Protein AF-0000000085928802 (afdb_homodimer)

Sequence (204 aa):
MAIMRLWHGKVPIEKADEYEKFLIERAVPDYNSVDGLLKLYFTRKDEDTVAHFLLVTIWDSMESIKKFAGENPEIAKYYPEDDEFLLEKEKYVSIYHVFYENMAIMRLWHGKVPIEKADEYEKFLIERAVPDYNSVDGLLKLYFTRKDEDTVAHFLLVTIWDSMESIKKFAGENPEIAKYYPEDDEFLLEKEKYVSIYHVFYEN

Solvent-accessible surface area (backbone atoms only — not comparable to full-atom values): 10904 Å² total; per-residue (Å²): 109,43,32,37,42,38,44,68,43,38,24,44,44,91,47,37,71,59,48,52,52,48,41,58,69,55,48,46,58,57,55,70,68,38,70,47,62,73,40,42,37,38,28,39,33,83,52,91,68,33,23,38,35,41,38,42,34,33,25,57,38,71,68,35,45,26,74,70,47,34,93,53,58,52,40,52,78,80,60,82,72,46,73,81,50,44,76,54,80,60,64,61,38,49,66,29,40,42,78,44,67,113,109,42,32,36,41,37,42,68,42,37,25,45,42,92,47,37,71,59,47,52,52,48,41,58,70,56,48,47,59,59,54,69,69,39,70,46,61,74,40,42,37,38,29,41,31,82,51,93,67,34,21,39,34,41,39,41,34,32,24,55,37,72,68,35,44,27,74,69,47,34,94,53,60,50,40,54,78,80,57,81,72,44,73,79,49,44,77,55,80,61,64,62,38,48,67,29,41,42,78,44,66,113

Radius of gyration: 16.93 Å; Cα contacts (8 Å, |Δi|>4): 404; chains: 2; bounding box: 35×44×36 Å

InterPro domains:
  IPR011008 Dimeric alpha-beta barrel [SSF54909] (1-69)

Secondary structure (DSSP, 8-state):
--EEEEEEEEEEGGGHHHHHHHIIIIIHHHHHTSTTEEEEEEEEEEETTEEEEEEEEEES-HHHHHHHH-S-TTBPP--GGGGGT-SB--SB-EEEEEEEE-/--EEEEEEEEEEGGGHHHHHHHIIIIIHHHHHTSTTEEEEEEEEEEETTEEEEEEEEEES-HHHHHHHH-S-TTBPP--GGGGGT-SB--SB-EEEEEEEE-

Nearest PDB structures (foldseek):
  2zdo-assembly2_C  TM=7.228E-01  e=5.058E-05  Staphylococcus aureus
  3gz7-assembly1_B  TM=6.747E-01  e=5.092E-03  Bordetella bronchiseptica
  1n5v-assembly1_B  TM=7.067E-01  e=4.780E-03  Streptomyces coelicolor A3(2)
  3bde-assembly1_A  TM=6.065E-01  e=2.884E-03  Mesorhizobium japonicum MAFF 303099
  2ifx-assembly1_B  TM=5.868E-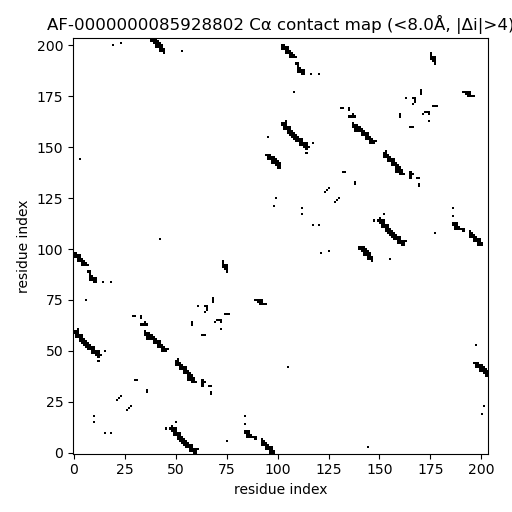01  e=4.096E-02  Cupriavidus necator

Structure (mmCIF, N/CA/C/O backbone):
data_AF-0000000085928802-model_v1
#
loop_
_entity.id
_entity.type
_entity.pdbx_description
1 polymer 'Antibiotic biosynthesis monooxygenase'
#
loop_
_atom_site.group_PDB
_atom_site.id
_atom_site.type_symbol
_atom_site.label_atom_id
_atom_site.label_alt_id
_atom_site.label_comp_id
_atom_site.label_asym_id
_atom_site.label_entity_id
_atom_site.label_seq_id
_atom_site.pdbx_PDB_ins_code
_atom_site.Cartn_x
_atom_site.Cartn_y
_atom_site.Cartn_z
_atom_site.occupancy
_atom_site.B_iso_or_equiv
_atom_site.auth_seq_id
_atom_site.auth_comp_id
_atom_site.auth_asym_id
_atom_site.auth_atom_id
_atom_site.pdbx_PDB_model_num
ATOM 1 N N . MET A 1 1 ? -15.789 4.406 -7.289 1 86.31 1 MET A N 1
ATOM 2 C CA . MET A 1 1 ? -14.625 4.75 -6.484 1 86.31 1 MET A CA 1
ATOM 3 C C . MET A 1 1 ? -13.594 3.627 -6.512 1 86.31 1 MET A C 1
ATOM 5 O O . MET A 1 1 ? -13.953 2.449 -6.566 1 86.31 1 MET A O 1
ATOM 9 N N . ALA A 1 2 ? -12.297 3.883 -6.637 1 98.25 2 ALA A N 1
ATOM 10 C CA . ALA A 1 2 ? -11.266 2.861 -6.805 1 98.25 2 ALA A CA 1
ATOM 11 C C . ALA A 1 2 ? -10.984 2.143 -5.488 1 98.25 2 ALA A C 1
ATOM 13 O O . ALA A 1 2 ? -11.297 2.658 -4.414 1 98.25 2 ALA A O 1
ATOM 14 N N . ILE A 1 3 ? -10.664 0.906 -5.562 1 98.88 3 ILE A N 1
ATOM 15 C CA . ILE A 1 3 ? -10.391 0.052 -4.414 1 98.88 3 ILE A CA 1
ATOM 16 C C . ILE A 1 3 ? -8.945 -0.433 -4.461 1 98.88 3 ILE A C 1
ATOM 18 O O . ILE A 1 3 ? -8.469 -0.878 -5.508 1 98.88 3 ILE A O 1
ATOM 22 N N . MET A 1 4 ? -8.297 -0.273 -3.396 1 98.94 4 MET A N 1
ATOM 23 C CA . MET A 1 4 ? -6.922 -0.752 -3.27 1 98.94 4 MET A CA 1
ATOM 24 C C . MET A 1 4 ? -6.875 -2.076 -2.514 1 98.94 4 MET A C 1
ATOM 26 O O . MET A 1 4 ? -7.469 -2.205 -1.44 1 98.94 4 MET A O 1
ATOM 30 N N . ARG A 1 5 ? -6.25 -3.059 -3.084 1 98.88 5 ARG A N 1
ATOM 31 C CA . ARG A 1 5 ? -6.043 -4.375 -2.492 1 98.88 5 ARG A CA 1
ATOM 32 C C . ARG A 1 5 ? -4.559 -4.66 -2.289 1 98.88 5 ARG A C 1
ATOM 34 O O . ARG A 1 5 ? -3.758 -4.496 -3.211 1 98.88 5 ARG A O 1
ATOM 41 N N . LEU A 1 6 ? -4.148 -5.004 -1.066 1 98.94 6 LEU A N 1
ATOM 42 C CA . LEU A 1 6 ? -2.752 -5.227 -0.712 1 98.94 6 LEU A CA 1
ATOM 43 C C . LEU A 1 6 ? -2.529 -6.672 -0.272 1 98.94 6 LEU A C 1
ATOM 45 O O . LEU A 1 6 ? -3.154 -7.137 0.682 1 98.94 6 LEU A O 1
ATOM 49 N N . TRP A 1 7 ? -1.639 -7.32 -0.896 1 98.88 7 TRP A N 1
ATOM 50 C CA . TRP A 1 7 ? -1.154 -8.633 -0.482 1 98.88 7 TRP A CA 1
ATOM 51 C C . TRP A 1 7 ? 0.281 -8.547 0.027 1 98.88 7 TRP A C 1
ATOM 53 O O . TRP A 1 7 ? 1.131 -7.906 -0.596 1 98.88 7 TRP A O 1
ATOM 63 N N . HIS A 1 8 ? 0.536 -9.102 1.146 1 98.88 8 HIS A N 1
ATOM 64 C CA . HIS A 1 8 ? 1.867 -9.117 1.743 1 98.88 8 HIS A CA 1
ATOM 65 C C . HIS A 1 8 ? 2.396 -10.539 1.884 1 98.88 8 HIS A C 1
ATOM 67 O O . HIS A 1 8 ? 1.653 -11.445 2.262 1 98.88 8 HIS A O 1
ATOM 73 N N . GLY A 1 9 ? 3.662 -10.758 1.584 1 98.69 9 GLY A N 1
ATOM 74 C CA . GLY A 1 9 ? 4.336 -12.031 1.771 1 98.69 9 GLY A CA 1
ATOM 75 C C . GLY A 1 9 ? 5.793 -11.883 2.172 1 98.69 9 GLY A C 1
ATOM 76 O O . GLY A 1 9 ? 6.441 -10.898 1.818 1 98.69 9 GLY A O 1
ATOM 77 N N . LYS A 1 10 ? 6.309 -12.852 2.936 1 98.81 10 LYS A N 1
ATOM 78 C CA . LYS A 1 10 ? 7.707 -12.891 3.35 1 98.81 10 LYS A CA 1
ATOM 79 C C . LYS A 1 10 ? 8.445 -14.047 2.68 1 98.81 10 LYS A C 1
ATOM 81 O O . LYS A 1 10 ? 7.953 -15.18 2.662 1 98.81 10 LYS A O 1
ATOM 86 N N . VAL A 1 11 ? 9.562 -13.727 2.24 1 98.81 11 VAL A N 1
ATOM 87 C CA . VAL A 1 11 ? 10.422 -14.68 1.55 1 98.81 11 VAL A CA 1
ATOM 88 C C . VAL A 1 11 ? 11.836 -14.617 2.131 1 98.81 11 VAL A C 1
ATOM 90 O O . VAL A 1 11 ? 12.328 -13.531 2.451 1 98.81 11 VAL A O 1
ATOM 93 N N . PRO A 1 12 ? 12.516 -15.844 2.346 1 98.75 12 PRO A N 1
ATOM 94 C CA . PRO A 1 12 ? 13.938 -15.742 2.691 1 98.75 12 PRO A CA 1
ATOM 95 C C . PRO A 1 12 ? 14.727 -14.891 1.702 1 98.75 12 PRO A C 1
ATOM 97 O O . PRO A 1 12 ? 14.516 -14.984 0.49 1 98.75 12 PRO A O 1
ATOM 100 N N . ILE A 1 13 ? 15.57 -14.117 2.312 1 98.62 13 ILE A N 1
ATOM 101 C CA . ILE A 1 13 ? 16.281 -13.125 1.515 1 98.62 13 ILE A CA 1
ATOM 102 C C . ILE A 1 13 ? 17.016 -13.812 0.366 1 98.62 13 ILE A C 1
ATOM 104 O O . ILE A 1 13 ? 17.125 -13.258 -0.73 1 98.62 13 ILE A O 1
ATOM 108 N N . GLU A 1 14 ? 17.438 -15.008 0.544 1 98.44 14 GLU A N 1
ATOM 109 C CA . GLU A 1 14 ? 18.219 -15.727 -0.455 1 98.44 14 GLU A CA 1
ATOM 110 C C . GLU A 1 14 ? 17.344 -16.141 -1.641 1 98.44 14 GLU A C 1
ATOM 112 O O . GLU A 1 14 ? 17.875 -16.484 -2.705 1 98.44 14 GLU A O 1
ATOM 117 N N . LYS A 1 15 ? 16.047 -16.109 -1.483 1 98.69 15 LYS A N 1
ATOM 118 C CA . LYS A 1 15 ? 15.133 -16.516 -2.545 1 98.69 15 LYS A CA 1
ATOM 119 C C . LYS A 1 15 ? 14.414 -15.32 -3.156 1 98.69 15 LYS A C 1
ATOM 121 O O . LYS A 1 15 ? 13.578 -15.484 -4.051 1 98.69 15 LYS A O 1
ATOM 126 N N . ALA A 1 16 ? 14.703 -14.195 -2.721 1 98.75 16 ALA A N 1
ATOM 127 C CA . ALA A 1 16 ? 13.938 -12.992 -3.053 1 98.75 16 ALA A CA 1
ATOM 128 C C . ALA A 1 16 ? 14 -12.703 -4.551 1 98.75 16 ALA A C 1
ATOM 130 O O . ALA A 1 16 ? 12.977 -12.406 -5.172 1 98.75 16 ALA A O 1
ATOM 131 N N . ASP A 1 17 ? 15.172 -12.742 -5.129 1 98.62 17 ASP A N 1
ATOM 132 C CA . ASP A 1 17 ? 15.336 -12.453 -6.547 1 98.62 17 ASP A CA 1
ATOM 133 C C . ASP A 1 17 ? 14.539 -13.43 -7.406 1 98.62 17 ASP A C 1
ATOM 135 O O . ASP A 1 17 ? 13.93 -13.039 -8.398 1 98.62 17 ASP A O 1
ATOM 139 N N . GLU A 1 18 ? 14.578 -14.641 -7.047 1 98.69 18 GLU A N 1
ATOM 140 C CA . GLU A 1 18 ? 13.828 -15.656 -7.781 1 98.69 18 GLU A CA 1
ATOM 141 C C . GLU A 1 18 ? 12.328 -15.438 -7.648 1 98.69 18 GLU A C 1
ATOM 143 O O . GLU A 1 18 ? 11.578 -15.641 -8.602 1 98.69 18 GLU A O 1
ATOM 148 N N . TYR A 1 19 ? 11.938 -15.055 -6.5 1 98.81 19 TYR A N 1
ATOM 149 C CA . TYR A 1 19 ? 10.516 -14.828 -6.277 1 98.81 19 TYR A CA 1
ATOM 150 C C . TYR A 1 19 ? 10.023 -13.641 -7.102 1 98.81 19 TYR A C 1
ATOM 152 O O . TYR A 1 19 ? 8.898 -13.664 -7.605 1 98.81 19 TYR A O 1
ATOM 160 N N . GLU A 1 20 ? 10.836 -12.57 -7.25 1 98.69 20 GLU A N 1
ATOM 161 C CA . GLU A 1 20 ? 10.477 -11.469 -8.141 1 98.69 20 GLU A CA 1
ATOM 162 C C . GLU A 1 20 ? 10.172 -11.977 -9.547 1 98.69 20 GLU A C 1
ATOM 164 O O . GLU A 1 20 ? 9.141 -11.617 -10.133 1 98.69 20 GLU A O 1
ATOM 169 N N . LYS A 1 21 ? 11.062 -12.766 -9.992 1 98.5 21 LYS A N 1
ATOM 170 C CA . LYS A 1 21 ? 10.914 -13.297 -11.344 1 98.5 21 LYS A CA 1
ATOM 171 C C . LYS A 1 21 ? 9.648 -14.141 -11.461 1 98.5 21 LYS A C 1
ATOM 173 O O . LYS A 1 21 ? 8.906 -14.031 -12.445 1 98.5 21 LYS A O 1
ATOM 178 N N . PHE A 1 22 ? 9.484 -14.969 -10.477 1 98.62 22 PHE A N 1
ATOM 179 C CA . PHE A 1 22 ? 8.289 -15.812 -10.445 1 98.62 22 PHE A CA 1
ATOM 180 C C . PHE A 1 22 ? 7.027 -14.961 -10.523 1 98.62 22 PHE A C 1
ATOM 182 O O . PHE A 1 22 ? 6.133 -15.25 -11.32 1 98.62 22 PHE A O 1
ATOM 189 N N . LEU A 1 23 ? 6.898 -13.875 -9.703 1 98.56 23 LEU A N 1
ATOM 190 C CA . LEU A 1 23 ? 5.719 -13.016 -9.68 1 98.56 23 LEU A CA 1
ATOM 191 C C . LEU A 1 23 ? 5.484 -12.375 -11.039 1 98.56 23 LEU A C 1
ATOM 193 O O . LEU A 1 23 ? 4.355 -12.328 -11.523 1 98.56 23 LEU A O 1
ATOM 197 N N . ILE A 1 24 ? 6.566 -11.898 -11.641 1 98.31 24 ILE A N 1
ATOM 198 C CA . ILE A 1 24 ? 6.449 -11.234 -12.93 1 98.31 24 ILE A CA 1
ATOM 199 C C . ILE A 1 24 ? 5.961 -12.227 -13.984 1 98.31 24 ILE A C 1
ATOM 201 O O . ILE A 1 24 ? 5.07 -11.914 -14.781 1 98.31 24 ILE A O 1
ATOM 205 N N . GLU A 1 25 ? 6.438 -13.422 -13.953 1 97.88 25 GLU A N 1
ATOM 206 C CA . GLU A 1 25 ? 6.141 -14.41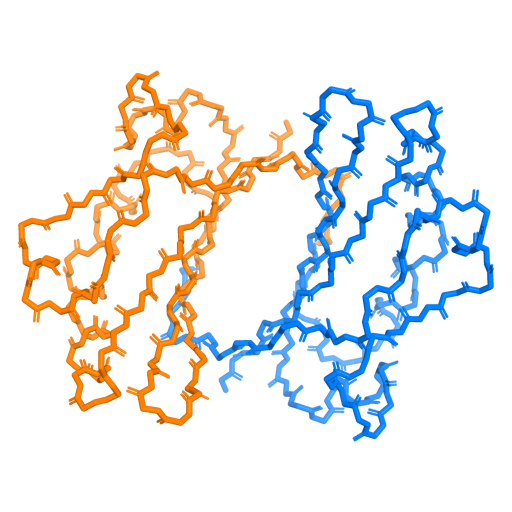4 -14.977 1 97.88 25 GLU A CA 1
ATOM 207 C C . GLU A 1 25 ? 4.77 -15.047 -14.75 1 97.88 25 GLU A C 1
ATOM 209 O O . GLU A 1 25 ? 4.062 -15.375 -15.703 1 97.88 25 GLU A O 1
ATOM 214 N N . ARG A 1 26 ? 4.438 -15.18 -13.555 1 97.31 26 ARG A N 1
ATOM 215 C CA . ARG A 1 26 ? 3.26 -15.977 -13.219 1 97.31 26 ARG A CA 1
ATOM 216 C C . ARG A 1 26 ? 2.092 -15.078 -12.812 1 97.31 26 ARG A C 1
ATOM 218 O O . ARG A 1 26 ? 0.984 -15.227 -13.336 1 97.31 26 ARG A O 1
ATOM 225 N N . ALA A 1 27 ? 2.336 -14.195 -11.859 1 97.38 27 ALA A N 1
ATOM 226 C CA . ALA A 1 27 ? 1.256 -13.43 -11.242 1 97.38 27 ALA A CA 1
ATOM 227 C C . ALA A 1 27 ? 0.813 -12.281 -12.148 1 97.38 27 ALA A C 1
ATOM 229 O O . ALA A 1 27 ? -0.383 -12.008 -12.273 1 97.38 27 ALA A O 1
ATOM 230 N N . VAL A 1 28 ? 1.742 -11.578 -12.781 1 98 28 VAL A N 1
ATOM 231 C CA . VAL A 1 28 ? 1.452 -10.383 -13.562 1 98 28 VAL A CA 1
ATOM 232 C C . VAL A 1 28 ? 0.427 -10.711 -14.648 1 98 28 VAL A C 1
ATOM 234 O O . VAL A 1 28 ? -0.593 -10.031 -14.773 1 98 28 VAL A O 1
ATOM 237 N N . PRO A 1 29 ? 0.614 -11.797 -15.445 1 97.69 29 PRO A N 1
ATOM 238 C CA . PRO A 1 29 ? -0.395 -12.125 -16.453 1 97.69 29 PRO A CA 1
ATOM 239 C C . PRO A 1 29 ? -1.772 -12.391 -15.859 1 97.69 29 PRO A C 1
ATOM 241 O O . PRO A 1 29 ? -2.791 -12.031 -16.453 1 97.69 29 PRO A O 1
ATOM 244 N N . ASP A 1 30 ? -1.827 -12.992 -14.742 1 97.06 30 ASP A N 1
ATOM 245 C CA . ASP A 1 30 ? -3.098 -13.289 -14.086 1 97.06 30 ASP A CA 1
ATOM 246 C C . ASP A 1 30 ? -3.826 -12 -13.695 1 97.06 30 ASP A C 1
ATOM 248 O O . ASP A 1 30 ? -5.023 -11.859 -13.953 1 97.06 30 ASP A O 1
ATOM 252 N N . TYR A 1 31 ? -3.129 -11.102 -13.062 1 97.81 31 TYR A N 1
ATOM 253 C CA . TYR A 1 31 ? -3.723 -9.82 -12.711 1 97.81 31 TYR A CA 1
ATOM 254 C C . TYR A 1 31 ? -4.203 -9.086 -13.953 1 97.81 31 TYR A C 1
ATOM 256 O O . TYR A 1 31 ? -5.336 -8.594 -13.992 1 97.81 31 TYR A O 1
ATOM 264 N N . ASN A 1 32 ? -3.344 -9.023 -14.953 1 97.44 32 ASN A N 1
ATOM 265 C CA . ASN A 1 32 ? -3.605 -8.227 -16.156 1 97.44 32 ASN A CA 1
ATOM 266 C C . ASN A 1 32 ? -4.758 -8.805 -16.969 1 97.44 32 ASN A C 1
ATOM 268 O O . ASN A 1 32 ? -5.32 -8.117 -17.828 1 97.44 32 ASN A O 1
ATOM 272 N N . SER A 1 33 ? -5.098 -10.023 -16.734 1 96.88 33 SER A N 1
ATOM 273 C CA . SER A 1 33 ? -6.148 -10.672 -17.516 1 96.88 33 SER A CA 1
ATOM 274 C C . SER A 1 33 ? -7.531 -10.281 -17.016 1 96.88 33 SER A C 1
ATOM 276 O O . SER A 1 33 ? -8.539 -10.578 -17.656 1 96.88 33 SER A O 1
ATOM 278 N N . VAL A 1 34 ? -7.594 -9.641 -15.906 1 97.75 34 VAL A N 1
ATOM 279 C CA . VAL A 1 34 ? -8.875 -9.32 -15.289 1 97.75 34 VAL A CA 1
ATOM 280 C C . VAL A 1 34 ? -9.297 -7.902 -15.664 1 97.75 34 VAL A C 1
ATOM 282 O O . VAL A 1 34 ? -8.594 -6.938 -15.359 1 97.75 34 VAL A O 1
ATOM 285 N N . ASP A 1 35 ? -10.453 -7.824 -16.234 1 97.62 35 ASP A N 1
ATOM 286 C CA . ASP A 1 35 ? -11.008 -6.504 -16.516 1 97.62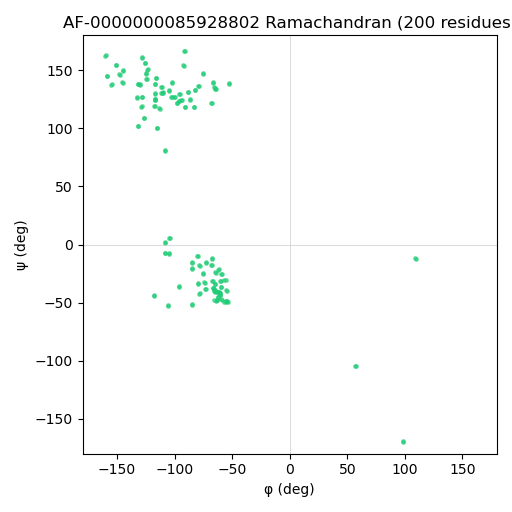 35 ASP A CA 1
ATOM 287 C C . ASP A 1 35 ? -11.289 -5.738 -15.219 1 97.62 35 ASP A C 1
ATOM 289 O O . ASP A 1 35 ? -11.812 -6.305 -14.258 1 97.62 35 ASP A O 1
ATOM 293 N N . GLY A 1 36 ? -10.883 -4.48 -15.227 1 98.31 36 GLY A N 1
ATOM 294 C CA . GLY A 1 36 ? -11.172 -3.648 -14.062 1 98.31 36 GLY A CA 1
ATOM 295 C C . GLY A 1 36 ? -9.938 -3.328 -13.242 1 98.31 36 GLY A C 1
ATOM 296 O O . GLY A 1 36 ? -10 -2.514 -12.32 1 98.31 36 GLY A O 1
ATOM 297 N N . LEU A 1 37 ? -8.836 -4.055 -13.562 1 98.69 37 LEU A N 1
ATOM 298 C CA . LEU A 1 37 ? -7.57 -3.662 -12.953 1 98.69 37 LEU A CA 1
ATOM 299 C C . LEU A 1 37 ? -7.102 -2.314 -13.492 1 98.69 37 LEU A C 1
ATOM 301 O O . LEU A 1 37 ? -6.879 -2.168 -14.703 1 98.69 37 LEU A O 1
ATOM 305 N N . LEU A 1 38 ? -6.922 -1.37 -12.641 1 98.56 38 LEU A N 1
ATOM 306 C CA . LEU A 1 38 ? -6.543 -0.02 -13.039 1 98.56 38 LEU A CA 1
ATOM 307 C C . LEU A 1 38 ? -5.031 0.173 -12.938 1 98.56 38 LEU A C 1
ATOM 309 O O . LEU A 1 38 ? -4.441 0.904 -13.734 1 98.56 38 LEU A O 1
ATOM 313 N N . LYS A 1 39 ? -4.418 -0.424 -11.961 1 98.62 39 LYS A N 1
ATOM 314 C CA . LYS A 1 39 ? -2.984 -0.272 -11.711 1 98.62 39 LYS A CA 1
ATOM 315 C C . LYS A 1 39 ? -2.445 -1.427 -10.875 1 98.62 39 LYS A C 1
ATOM 317 O O . LYS A 1 39 ? -3.166 -1.987 -10.047 1 98.62 39 LYS A O 1
ATOM 322 N N . LEU A 1 40 ? -1.305 -1.825 -11.102 1 98.5 40 LEU A N 1
ATOM 323 C CA . LEU A 1 40 ? -0.597 -2.84 -10.328 1 98.5 40 LEU A CA 1
ATOM 324 C C . LEU A 1 40 ? 0.816 -2.379 -9.992 1 98.5 40 LEU A C 1
ATOM 326 O O . LEU A 1 40 ? 1.554 -1.927 -10.867 1 98.5 40 LEU A O 1
ATOM 330 N N . TYR A 1 41 ? 1.225 -2.408 -8.688 1 98.81 41 TYR A N 1
ATOM 331 C CA . TYR A 1 41 ? 2.59 -2.242 -8.203 1 98.81 41 TYR A CA 1
ATOM 332 C C . TYR A 1 41 ? 3.07 -3.494 -7.48 1 98.81 41 TYR A C 1
ATOM 334 O O . TYR A 1 41 ? 2.504 -3.881 -6.453 1 98.81 41 TYR A O 1
ATOM 342 N N . PHE A 1 42 ? 4.113 -4.098 -7.984 1 98.88 42 PHE A N 1
ATOM 343 C CA . PHE A 1 42 ? 4.84 -5.109 -7.227 1 98.88 42 PHE A CA 1
ATOM 344 C C . PHE A 1 42 ? 6.078 -4.512 -6.57 1 98.88 42 PHE A C 1
ATOM 346 O O . PHE A 1 42 ? 6.934 -3.941 -7.254 1 98.88 42 PHE A O 1
ATOM 353 N N . THR A 1 43 ? 6.105 -4.637 -5.223 1 98.94 43 THR A N 1
ATOM 354 C CA . THR A 1 43 ? 7.164 -3.961 -4.484 1 98.94 43 THR A CA 1
ATOM 355 C C . THR A 1 43 ? 7.871 -4.934 -3.543 1 98.94 43 THR A C 1
ATOM 357 O O . THR A 1 43 ? 7.359 -6.02 -3.262 1 98.94 43 THR A O 1
ATOM 360 N N . ARG A 1 44 ? 9.062 -4.496 -3.143 1 98.81 44 ARG A N 1
ATOM 361 C CA . ARG A 1 44 ? 9.891 -5.328 -2.273 1 98.81 44 ARG A CA 1
ATOM 362 C C . ARG A 1 44 ? 10.688 -4.473 -1.291 1 98.81 44 ARG A C 1
ATOM 364 O O . ARG A 1 44 ? 11.125 -3.375 -1.634 1 98.81 44 ARG A O 1
ATOM 371 N N . LYS A 1 45 ? 10.797 -4.922 -0.074 1 98.81 45 LYS A N 1
ATOM 372 C CA . LYS A 1 45 ? 11.641 -4.355 0.974 1 98.81 45 LYS A CA 1
ATOM 373 C C . LYS A 1 45 ? 12.5 -5.43 1.63 1 98.81 45 LYS A C 1
ATOM 375 O O . LYS A 1 45 ? 11.977 -6.379 2.219 1 98.81 45 LYS A O 1
ATOM 380 N N . ASP A 1 46 ? 13.812 -5.277 1.523 1 98.44 46 ASP A N 1
ATOM 381 C CA . ASP A 1 46 ? 14.727 -6.215 2.166 1 98.44 46 ASP A CA 1
ATOM 382 C C . ASP A 1 46 ? 15.008 -5.805 3.609 1 98.44 46 ASP A C 1
ATOM 384 O O . ASP A 1 46 ? 15.375 -4.66 3.875 1 98.44 46 ASP A O 1
ATOM 388 N N . GLU A 1 47 ? 14.766 -6.719 4.52 1 97.19 47 GLU A N 1
ATOM 389 C CA . GLU A 1 47 ? 15.039 -6.512 5.938 1 97.19 47 GLU A CA 1
ATOM 390 C C . GLU A 1 47 ? 15.789 -7.695 6.535 1 97.19 47 GLU A C 1
ATOM 392 O O . GLU A 1 47 ? 15.18 -8.695 6.926 1 97.19 47 GLU A O 1
ATOM 397 N N . ASP A 1 48 ? 17.094 -7.539 6.711 1 95.94 48 ASP A N 1
ATOM 398 C CA . ASP A 1 48 ? 17.953 -8.555 7.301 1 95.94 48 ASP A CA 1
ATOM 399 C C . ASP A 1 48 ? 17.875 -9.867 6.523 1 95.94 48 ASP A C 1
ATOM 401 O O . ASP A 1 48 ? 18.312 -9.938 5.371 1 95.94 48 ASP A O 1
ATOM 405 N N . THR A 1 49 ? 17.156 -10.906 7.074 1 97.94 49 THR A N 1
ATOM 406 C CA . THR A 1 49 ? 17.172 -12.227 6.453 1 97.94 49 THR A CA 1
ATOM 407 C C . THR A 1 49 ? 15.859 -12.484 5.711 1 97.94 49 THR A C 1
ATOM 409 O O . THR A 1 49 ? 15.609 -13.594 5.242 1 97.94 49 THR A O 1
ATOM 412 N N . VAL A 1 50 ? 15.055 -11.414 5.695 1 98.69 50 VAL A N 1
ATOM 413 C CA . VAL A 1 50 ? 13.727 -11.586 5.113 1 98.69 50 VAL A CA 1
ATOM 414 C C . VAL A 1 50 ? 13.461 -10.477 4.094 1 98.69 50 VAL A C 1
ATOM 416 O O . VAL A 1 50 ? 13.82 -9.32 4.32 1 98.69 50 VAL A O 1
ATOM 419 N N . ALA A 1 51 ? 12.875 -10.867 2.965 1 98.81 51 ALA A N 1
ATOM 420 C CA . ALA A 1 51 ? 12.328 -9.906 2.014 1 98.81 51 ALA A CA 1
ATOM 421 C C . ALA A 1 51 ? 10.805 -9.828 2.121 1 98.81 51 ALA A C 1
ATOM 423 O O . ALA A 1 51 ? 10.125 -10.859 2.107 1 98.81 51 ALA A O 1
ATOM 424 N N . HIS A 1 52 ? 10.359 -8.648 2.277 1 98.88 52 HIS A N 1
ATOM 425 C CA . HIS A 1 52 ? 8.922 -8.391 2.279 1 98.88 52 HIS A CA 1
ATOM 426 C C . HIS A 1 52 ? 8.43 -8 0.89 1 98.88 52 HIS A C 1
ATOM 428 O O . HIS A 1 52 ? 8.984 -7.086 0.269 1 98.88 52 HIS A O 1
ATOM 434 N N . PHE A 1 53 ? 7.465 -8.742 0.426 1 98.94 53 PHE A N 1
ATOM 435 C CA . PHE A 1 53 ? 6.781 -8.383 -0.811 1 98.94 53 PHE A CA 1
ATOM 436 C C . PHE A 1 53 ? 5.406 -7.801 -0.519 1 98.94 53 PHE A C 1
ATOM 438 O O . PHE A 1 53 ? 4.668 -8.328 0.316 1 98.94 53 PHE A O 1
ATOM 445 N N . LEU A 1 54 ? 5.121 -6.703 -1.148 1 98.94 54 LEU A N 1
ATOM 446 C CA . LEU A 1 54 ? 3.816 -6.055 -1.081 1 98.94 54 LEU A CA 1
ATOM 447 C C . LEU A 1 54 ? 3.256 -5.809 -2.479 1 98.94 54 LEU A C 1
ATOM 449 O O . LEU A 1 54 ? 3.807 -5.008 -3.24 1 98.94 54 LEU A O 1
ATOM 453 N N . LEU A 1 55 ? 2.266 -6.535 -2.828 1 98.88 55 LEU A N 1
ATOM 454 C CA . LEU A 1 55 ? 1.554 -6.301 -4.078 1 98.88 55 LEU A CA 1
ATOM 455 C C . LEU A 1 55 ? 0.381 -5.348 -3.867 1 98.88 55 LEU A C 1
ATOM 457 O O . LEU A 1 55 ? -0.526 -5.641 -3.084 1 98.88 55 LEU A O 1
ATOM 461 N N . VAL A 1 56 ? 0.478 -4.277 -4.535 1 98.94 56 VAL A N 1
ATOM 462 C CA . VAL A 1 56 ? -0.538 -3.234 -4.426 1 98.94 56 VAL A CA 1
ATOM 463 C C . VAL A 1 56 ? -1.282 -3.096 -5.75 1 98.94 56 VAL A C 1
ATOM 465 O O . VAL A 1 56 ? -0.689 -2.732 -6.77 1 98.94 56 VAL A O 1
ATOM 468 N N . THR A 1 57 ? -2.578 -3.363 -5.723 1 98.88 57 THR A N 1
ATOM 469 C CA . THR A 1 57 ? -3.383 -3.285 -6.938 1 98.88 57 THR A CA 1
ATOM 470 C C . THR A 1 57 ? -4.57 -2.348 -6.738 1 98.88 57 THR A C 1
ATOM 472 O O . THR A 1 57 ? -5.133 -2.273 -5.645 1 98.88 57 THR A O 1
ATOM 475 N N . ILE A 1 58 ? -4.875 -1.621 -7.754 1 98.94 58 ILE A N 1
ATOM 476 C CA . ILE A 1 58 ? -6.016 -0.712 -7.777 1 98.94 58 ILE A CA 1
ATOM 477 C C . ILE A 1 58 ? -7.074 -1.236 -8.75 1 98.94 58 ILE A C 1
ATOM 479 O O . ILE A 1 58 ? -6.762 -1.572 -9.891 1 98.94 58 ILE A O 1
ATOM 483 N N . TRP A 1 59 ? -8.266 -1.283 -8.281 1 98.81 59 TRP A N 1
ATOM 484 C CA . TRP A 1 59 ? -9.367 -1.873 -9.031 1 98.81 59 TRP A CA 1
ATOM 485 C C . TRP A 1 59 ? -10.523 -0.89 -9.148 1 98.81 59 TRP A C 1
ATOM 487 O O . TRP A 1 59 ? -10.727 -0.045 -8.273 1 98.81 59 TRP A O 1
ATOM 497 N N . ASP A 1 60 ? -11.336 -1.094 -10.172 1 98.69 60 ASP A N 1
ATOM 498 C CA . ASP A 1 60 ? -12.438 -0.171 -10.414 1 98.69 60 ASP A CA 1
ATOM 499 C C . ASP A 1 60 ? -13.664 -0.549 -9.586 1 98.69 60 ASP A C 1
ATOM 501 O O . ASP A 1 60 ? -14.578 0.26 -9.414 1 98.69 60 ASP A O 1
ATOM 505 N N . SER A 1 61 ? -13.688 -1.853 -9.148 1 98.25 61 SER A N 1
ATOM 506 C CA . SER A 1 61 ? -14.852 -2.303 -8.383 1 98.25 61 SER A CA 1
ATOM 507 C C . SER A 1 61 ? -14.523 -3.553 -7.57 1 98.25 61 SER A C 1
ATOM 509 O O . SER A 1 61 ? -13.547 -4.25 -7.855 1 98.25 61 SER A O 1
ATOM 511 N N . MET A 1 62 ? -15.445 -3.779 -6.594 1 98 62 MET A N 1
ATOM 512 C CA . MET A 1 62 ? -15.344 -5.023 -5.836 1 98 62 MET A CA 1
ATOM 513 C C . MET A 1 62 ? -15.641 -6.227 -6.723 1 98 62 MET A C 1
ATOM 515 O O . MET A 1 62 ? -15.047 -7.293 -6.551 1 98 62 MET A O 1
ATOM 519 N N . GLU A 1 63 ? -16.516 -6.027 -7.723 1 97.88 63 GLU A N 1
ATOM 520 C CA . GLU A 1 63 ? -16.844 -7.098 -8.664 1 97.88 63 GLU A CA 1
ATOM 521 C C . GLU A 1 63 ? -15.602 -7.52 -9.453 1 97.88 63 GLU A C 1
ATOM 523 O O . GLU A 1 63 ? -15.383 -8.711 -9.68 1 97.88 63 GLU A O 1
ATOM 528 N N . SER A 1 64 ? -14.82 -6.602 -9.852 1 98.31 64 SER A N 1
ATOM 529 C CA . SER A 1 64 ? -13.594 -6.914 -10.586 1 98.31 64 SER A CA 1
ATOM 530 C C . SER A 1 64 ? -12.602 -7.68 -9.711 1 98.31 64 SER A C 1
ATOM 532 O O . SER A 1 64 ? -11.969 -8.633 -10.164 1 98.31 64 SER A O 1
ATOM 534 N N . ILE A 1 65 ? -12.5 -7.258 -8.406 1 98.44 65 ILE A N 1
ATOM 535 C CA . ILE A 1 65 ? -11.617 -7.957 -7.484 1 98.44 65 ILE A CA 1
ATOM 536 C C . ILE A 1 65 ? -12.07 -9.406 -7.332 1 98.44 65 ILE A C 1
ATOM 538 O O . ILE A 1 65 ? -11.25 -10.32 -7.297 1 98.44 65 ILE A O 1
ATOM 542 N N . LYS A 1 66 ? -13.375 -9.609 -7.258 1 98.12 66 LYS A N 1
ATOM 543 C CA . LYS A 1 66 ? -13.906 -10.953 -7.078 1 98.12 66 LYS A CA 1
ATOM 544 C C . LYS A 1 66 ? -13.602 -11.828 -8.289 1 98.12 66 LYS A C 1
ATOM 546 O O . LYS A 1 66 ? -13.406 -13.039 -8.156 1 98.12 66 LYS A O 1
ATOM 551 N N . LYS A 1 67 ? -13.586 -11.242 -9.492 1 97.69 67 LYS A N 1
ATOM 552 C CA . LYS A 1 67 ? -13.188 -11.992 -10.688 1 97.69 67 LYS A CA 1
ATOM 553 C C . LYS A 1 67 ? -11.766 -12.516 -10.555 1 97.69 67 LYS A C 1
ATOM 555 O O . LYS A 1 67 ? -11.445 -13.602 -11.062 1 97.69 67 LYS A O 1
ATOM 560 N N . PHE A 1 68 ? -10.992 -11.797 -9.875 1 97.94 68 PHE A N 1
ATOM 561 C CA . PHE A 1 68 ? -9.594 -12.156 -9.688 1 97.94 68 PHE A CA 1
ATOM 562 C C . PHE A 1 68 ? -9.438 -13.117 -8.516 1 97.94 68 PHE A C 1
ATOM 564 O O . PHE A 1 68 ? -8.828 -14.18 -8.664 1 97.94 68 PHE A O 1
ATOM 571 N N . ALA A 1 69 ? -9.977 -12.781 -7.391 1 96.88 69 ALA A N 1
ATOM 572 C CA . ALA A 1 69 ? -9.633 -13.422 -6.125 1 96.88 69 ALA A CA 1
ATOM 573 C C . ALA A 1 69 ? -10.734 -14.375 -5.672 1 96.88 69 ALA A C 1
ATOM 575 O O . ALA A 1 69 ? -10.586 -15.078 -4.672 1 96.88 69 ALA A O 1
ATOM 576 N N . GLY A 1 70 ? -11.844 -14.336 -6.371 1 96.75 70 GLY A N 1
ATOM 577 C CA . GLY A 1 70 ? -12.953 -15.195 -5.977 1 96.75 70 GLY A CA 1
ATOM 578 C C . GLY A 1 70 ? -14 -14.469 -5.156 1 96.75 70 GLY A C 1
ATOM 579 O O . GLY A 1 70 ? -13.922 -13.25 -4.977 1 96.75 70 GLY A O 1
ATOM 580 N N . GLU A 1 71 ? -14.93 -15.203 -4.574 1 97.06 71 GLU A N 1
ATOM 581 C CA . GLU A 1 71 ? -16.125 -14.648 -3.938 1 97.06 71 GLU A CA 1
ATOM 582 C C . GLU A 1 71 ? -15.781 -14.016 -2.592 1 97.06 71 GLU A C 1
ATOM 584 O O . GLU A 1 71 ? -16.562 -13.211 -2.068 1 97.06 71 GLU A O 1
ATOM 589 N N . ASN A 1 72 ? -14.734 -14.438 -1.961 1 97.62 72 ASN A N 1
ATOM 590 C CA . ASN A 1 72 ? -14.25 -13.852 -0.719 1 97.62 72 ASN A CA 1
ATOM 591 C C . ASN A 1 72 ? -12.961 -13.062 -0.942 1 97.62 72 ASN A C 1
ATOM 593 O O . ASN A 1 72 ? -11.875 -13.523 -0.596 1 97.62 72 ASN A O 1
ATOM 597 N N . PRO A 1 73 ? -13.117 -11.82 -1.424 1 97.5 73 PRO A N 1
ATOM 598 C CA . PRO A 1 73 ? -11.953 -11.086 -1.915 1 97.5 73 PRO A CA 1
ATOM 599 C C . PRO A 1 73 ? -10.969 -10.719 -0.802 1 97.5 73 PRO A C 1
ATOM 601 O O . PRO A 1 73 ? -9.852 -10.289 -1.079 1 97.5 73 PRO A O 1
ATOM 604 N N . GLU A 1 74 ? -11.367 -10.867 0.466 1 97.62 74 GLU A N 1
ATOM 605 C CA . GLU A 1 74 ? -10.484 -10.594 1.595 1 97.62 74 GLU A CA 1
ATOM 606 C C . GLU A 1 74 ? -9.5 -11.734 1.82 1 97.62 74 GLU A C 1
ATOM 608 O O . GLU A 1 74 ? -8.516 -11.586 2.543 1 97.62 74 GLU A O 1
ATOM 613 N N . ILE A 1 75 ? -9.82 -12.891 1.262 1 98.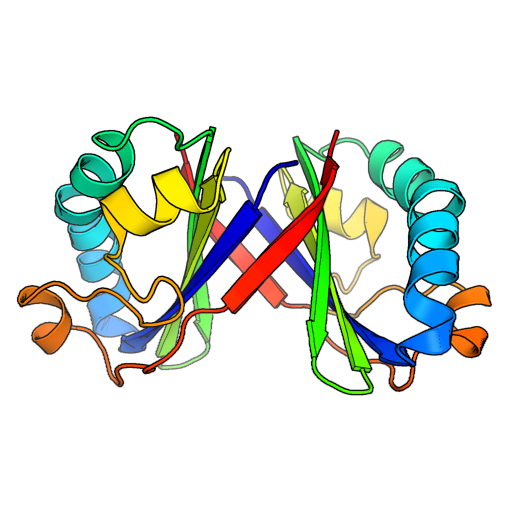19 75 ILE A N 1
ATOM 614 C CA . ILE A 1 75 ? -8.938 -14.047 1.412 1 98.19 75 ILE A CA 1
ATOM 615 C C . ILE A 1 75 ? -7.812 -13.969 0.383 1 98.19 75 ILE A C 1
ATOM 617 O O . ILE A 1 75 ? -8.055 -13.703 -0.795 1 98.19 75 ILE A O 1
ATOM 621 N N . ALA A 1 76 ? -6.621 -14.188 0.836 1 98.38 76 ALA A N 1
ATOM 622 C CA . ALA A 1 76 ? -5.453 -14.133 -0.039 1 98.38 76 ALA A CA 1
ATOM 623 C C . ALA A 1 76 ? -5.488 -15.258 -1.071 1 98.38 76 ALA A C 1
ATOM 625 O O . ALA A 1 76 ? -5.902 -16.375 -0.765 1 98.38 76 ALA A O 1
ATOM 626 N N . LYS A 1 77 ? -5.102 -14.906 -2.268 1 97.12 77 LYS A N 1
ATOM 627 C CA . LYS A 1 77 ? -4.934 -15.875 -3.35 1 97.12 77 LYS A CA 1
ATOM 628 C C . LYS A 1 77 ? -3.475 -16.312 -3.473 1 97.12 77 LYS A C 1
ATOM 630 O O . LYS A 1 77 ? -2.572 -15.469 -3.52 1 97.12 77 LYS A O 1
ATOM 635 N N . TYR A 1 78 ? -3.266 -17.578 -3.51 1 98.06 78 TYR A N 1
ATOM 636 C CA . TYR A 1 78 ? -1.912 -18.125 -3.621 1 98.06 78 TYR A CA 1
ATOM 637 C C . TYR A 1 78 ? -1.793 -19.062 -4.816 1 98.06 78 TYR A C 1
ATOM 639 O O . TYR A 1 78 ? -2.771 -19.688 -5.215 1 98.06 78 TYR A O 1
ATOM 647 N N . TYR A 1 79 ? -0.579 -19.062 -5.422 1 97.81 79 TYR A N 1
ATOM 648 C CA . TYR A 1 79 ? -0.197 -20.047 -6.434 1 97.81 79 TYR A CA 1
ATOM 649 C C . TYR A 1 79 ? 0.492 -21.234 -5.793 1 97.81 79 TYR A C 1
ATOM 651 O O . TYR A 1 79 ? 1.117 -21.109 -4.734 1 97.81 79 TYR A O 1
ATOM 659 N N . PRO A 1 80 ? 0.44 -22.391 -6.398 1 97.31 80 PRO A N 1
ATOM 660 C CA . PRO A 1 80 ? 1.147 -23.562 -5.859 1 97.31 80 PRO A CA 1
ATOM 661 C C . PRO A 1 80 ? 2.635 -23.297 -5.637 1 97.31 80 PRO A C 1
ATOM 663 O O . PRO A 1 80 ? 3.199 -23.734 -4.633 1 97.31 80 PRO A O 1
ATOM 666 N N . GLU A 1 81 ? 3.283 -22.609 -6.5 1 97.94 81 GLU A N 1
ATOM 667 C CA . GLU A 1 81 ? 4.711 -22.312 -6.449 1 97.94 81 GLU A CA 1
ATOM 668 C C . GLU A 1 81 ? 5.062 -21.5 -5.207 1 97.94 81 GLU A C 1
ATOM 670 O O . GLU A 1 81 ? 6.219 -21.469 -4.777 1 97.94 81 GLU A O 1
ATOM 675 N N . ASP A 1 82 ? 4.031 -20.781 -4.594 1 98.31 82 ASP A N 1
ATOM 676 C CA . ASP A 1 82 ? 4.273 -19.953 -3.418 1 98.31 82 ASP A CA 1
ATOM 677 C C . ASP A 1 82 ? 4.832 -20.797 -2.266 1 98.31 82 ASP A C 1
ATOM 679 O O . ASP A 1 82 ? 5.59 -20.281 -1.437 1 98.31 82 ASP A O 1
ATOM 683 N N . ASP A 1 83 ? 4.574 -22.078 -2.213 1 97.88 83 ASP A N 1
ATOM 684 C CA . ASP A 1 83 ? 5.016 -22.984 -1.156 1 97.88 83 ASP A CA 1
ATOM 685 C C . ASP A 1 83 ? 6.535 -23.094 -1.13 1 97.88 83 ASP A C 1
ATOM 687 O O . ASP A 1 83 ? 7.125 -23.375 -0.082 1 97.88 83 ASP A O 1
ATOM 691 N N . GLU A 1 84 ? 7.137 -22.844 -2.178 1 97.75 84 GLU A N 1
ATOM 692 C CA . GLU A 1 84 ? 8.586 -22.953 -2.283 1 97.75 84 GLU A CA 1
ATOM 693 C C . GLU A 1 84 ? 9.281 -21.672 -1.804 1 97.75 84 GLU A C 1
ATOM 695 O O . GLU A 1 84 ? 10.484 -21.672 -1.558 1 97.75 84 GLU A O 1
ATOM 700 N N . PHE A 1 85 ? 8.523 -20.609 -1.683 1 98.69 85 PHE A N 1
ATOM 701 C CA . PHE A 1 85 ? 9.164 -19.312 -1.476 1 98.69 85 PHE A CA 1
ATOM 702 C C . PHE A 1 85 ? 8.75 -18.719 -0.139 1 98.69 85 PHE A C 1
ATOM 704 O O . PHE A 1 85 ? 9.578 -18.172 0.591 1 98.69 85 PHE A O 1
ATOM 711 N N . LEU A 1 86 ? 7.461 -18.797 0.165 1 98.75 86 LEU A N 1
ATOM 712 C CA . LEU A 1 86 ? 6.898 -18.016 1.258 1 98.75 86 LEU A CA 1
ATOM 713 C C . LEU A 1 86 ? 7.207 -18.656 2.605 1 98.75 86 LEU A C 1
ATOM 715 O O . LEU A 1 86 ? 7.059 -19.875 2.768 1 98.75 86 LEU A O 1
ATOM 719 N N . LEU A 1 87 ? 7.59 -17.844 3.531 1 98.56 87 LEU A N 1
ATOM 720 C CA . LEU A 1 87 ? 7.812 -18.281 4.902 1 98.56 87 LEU A CA 1
ATOM 721 C C . LEU A 1 87 ? 6.484 -18.531 5.613 1 98.56 87 LEU A C 1
ATOM 723 O O . LEU A 1 87 ? 6.414 -19.344 6.539 1 98.56 87 LEU A O 1
ATOM 727 N N . GLU A 1 88 ? 5.508 -17.812 5.281 1 97.88 88 GLU A N 1
ATOM 728 C CA . GLU A 1 88 ? 4.148 -17.906 5.801 1 97.88 88 GLU A CA 1
ATOM 729 C C . GLU A 1 88 ? 3.129 -17.438 4.766 1 97.88 88 GLU A C 1
ATOM 731 O O . GLU A 1 88 ? 3.453 -16.641 3.885 1 97.88 88 GLU A O 1
ATOM 736 N N . LYS A 1 89 ? 1.981 -17.969 4.957 1 98.06 89 LYS A N 1
ATOM 737 C CA . LYS A 1 89 ? 0.868 -17.547 4.109 1 98.06 89 LYS A CA 1
ATOM 738 C C . LYS A 1 89 ? -0.208 -16.844 4.922 1 98.06 89 LYS A C 1
ATOM 740 O O . LYS A 1 89 ? -1.028 -17.484 5.578 1 98.06 89 LYS A O 1
ATOM 745 N N . GLU A 1 90 ? -0.162 -15.523 4.836 1 98 90 GLU A N 1
ATOM 746 C CA . GLU A 1 90 ? -1.167 -14.727 5.539 1 98 90 GLU A CA 1
ATOM 747 C C . GLU A 1 90 ? -2.561 -14.977 4.969 1 98 90 GLU A C 1
ATOM 749 O O . GLU A 1 90 ? -2.76 -14.922 3.754 1 98 90 GLU A O 1
ATOM 754 N N . LYS A 1 91 ? -3.492 -15.164 5.77 1 98.19 91 LYS A N 1
ATOM 755 C CA . LYS A 1 91 ? -4.824 -15.586 5.348 1 98.19 91 LYS A CA 1
ATOM 756 C C . LYS A 1 91 ? -5.566 -14.445 4.656 1 98.19 91 LYS A C 1
ATOM 758 O O . LYS A 1 91 ? -6.301 -14.672 3.691 1 98.19 91 LYS A O 1
ATOM 763 N N . TYR A 1 92 ? -5.379 -13.211 5.172 1 98.56 92 TYR A N 1
ATOM 764 C CA . TYR A 1 92 ? -6.195 -12.109 4.691 1 98.56 92 TYR A CA 1
ATOM 765 C C . TYR A 1 92 ? -5.336 -11.062 3.99 1 98.56 92 TYR A C 1
ATOM 767 O O . TYR A 1 92 ? -4.203 -10.805 4.402 1 98.56 92 TYR A O 1
ATOM 775 N N . VAL A 1 93 ? -5.93 -10.508 2.941 1 98.75 93 VAL A N 1
ATOM 776 C CA . VAL A 1 93 ? -5.379 -9.305 2.324 1 98.75 93 VAL A CA 1
ATOM 777 C C . VAL A 1 93 ? -6.004 -8.07 2.961 1 98.75 93 VAL A C 1
ATOM 779 O O . VAL A 1 93 ? -6.914 -8.18 3.787 1 98.75 93 VAL A O 1
ATOM 782 N N . SER A 1 94 ? -5.434 -6.945 2.707 1 98.69 94 SER A N 1
ATOM 783 C CA . SER A 1 94 ? -6.051 -5.691 3.129 1 98.69 94 SER A CA 1
ATOM 784 C C . SER A 1 94 ? -6.738 -4.992 1.96 1 98.69 94 SER A C 1
ATOM 786 O O . SER A 1 94 ? -6.207 -4.961 0.848 1 98.69 94 SER A O 1
ATOM 788 N N . ILE A 1 95 ? -7.883 -4.441 2.215 1 98.81 95 ILE A N 1
ATOM 789 C CA . ILE A 1 95 ? -8.648 -3.73 1.196 1 98.81 95 ILE A CA 1
ATOM 790 C C . ILE A 1 95 ? -9.031 -2.344 1.709 1 98.81 95 ILE A C 1
ATOM 792 O O . ILE A 1 95 ? -9.531 -2.203 2.826 1 98.81 95 ILE A O 1
ATOM 796 N N . TYR A 1 96 ? -8.703 -1.353 0.944 1 98.88 96 TYR A N 1
ATOM 797 C CA . TYR A 1 96 ? -8.992 0.042 1.256 1 98.88 96 TYR A CA 1
ATOM 798 C C . TYR A 1 96 ? -9.805 0.694 0.141 1 98.88 96 TYR A C 1
ATOM 800 O O . TYR A 1 96 ? -9.648 0.344 -1.031 1 98.88 96 TYR A O 1
ATOM 808 N N . HIS A 1 97 ? -10.625 1.681 0.489 1 98.62 97 HIS A N 1
ATOM 809 C CA . HIS A 1 97 ? -11.25 2.568 -0.489 1 98.62 97 HIS A CA 1
ATOM 810 C C . HIS A 1 97 ? -10.352 3.764 -0.795 1 98.62 97 HIS A C 1
ATOM 812 O O . HIS A 1 97 ? -9.82 4.395 0.12 1 98.62 97 HIS A O 1
ATOM 818 N N . VAL A 1 98 ? -10.18 4.004 -2.088 1 98.88 98 VAL A N 1
ATOM 819 C CA . VAL A 1 98 ? -9.414 5.18 -2.49 1 98.88 98 VAL A CA 1
ATOM 820 C C . VAL A 1 98 ? -10.32 6.41 -2.494 1 98.88 98 VAL A C 1
ATOM 822 O O . VAL A 1 98 ? -11.266 6.492 -3.281 1 98.88 98 VAL A O 1
ATOM 825 N N . PHE A 1 99 ? -9.953 7.379 -1.631 1 98.69 99 PHE A N 1
ATOM 826 C CA . PHE A 1 99 ? -10.844 8.531 -1.599 1 98.69 99 PHE A CA 1
ATOM 827 C C . PHE A 1 99 ? -10.195 9.742 -2.25 1 98.69 99 PHE A C 1
ATOM 829 O O . PHE A 1 99 ? -10.844 10.773 -2.457 1 98.69 99 PHE A O 1
ATOM 836 N N . TYR A 1 100 ? -8.953 9.648 -2.592 1 98.56 100 TYR A N 1
ATOM 837 C CA . TYR A 1 100 ? -8.266 10.68 -3.355 1 98.56 100 TYR A CA 1
ATOM 838 C C . TYR A 1 100 ? -7.082 10.102 -4.121 1 98.56 100 TYR A C 1
ATOM 840 O O . TYR A 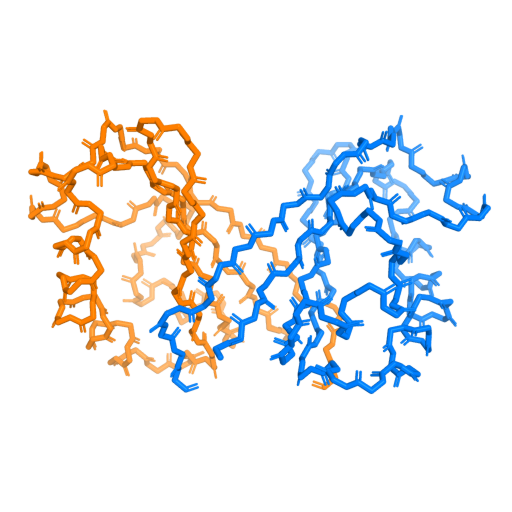1 100 ? -6.379 9.227 -3.613 1 98.56 100 TYR A O 1
ATOM 848 N N . GLU A 1 101 ? -6.855 10.461 -5.34 1 98.06 101 GLU A N 1
ATOM 849 C CA . GLU A 1 101 ? -5.645 10.18 -6.102 1 98.06 101 GLU A CA 1
ATOM 850 C C . GLU A 1 101 ? -5.336 11.297 -7.09 1 98.06 101 GLU A C 1
ATOM 852 O O . GLU A 1 101 ? -6.246 12 -7.547 1 98.06 101 GLU A O 1
ATOM 857 N N . ASN A 1 102 ? -4.137 11.562 -7.312 1 95.62 102 ASN A N 1
ATOM 858 C CA . ASN A 1 102 ? -3.779 12.578 -8.297 1 95.62 102 ASN A CA 1
ATOM 859 C C . ASN A 1 102 ? -3.578 11.969 -9.68 1 95.62 102 ASN A C 1
ATOM 861 O O . ASN A 1 102 ? -3.373 10.766 -9.812 1 95.62 102 ASN A O 1
ATOM 865 N N . MET B 1 1 ? 14.391 3.639 -10.555 1 86.25 1 MET B N 1
ATOM 866 C CA . MET B 1 1 ? 13.352 2.721 -10.086 1 86.25 1 MET B CA 1
ATOM 867 C C . MET B 1 1 ? 12.43 3.408 -9.086 1 86.25 1 MET B C 1
ATOM 869 O O . MET B 1 1 ? 12.875 4.238 -8.297 1 86.25 1 MET B O 1
ATOM 873 N N . ALA B 1 2 ? 11.117 3.25 -9.156 1 98.25 2 ALA B N 1
ATOM 874 C CA . ALA B 1 2 ? 10.156 3.979 -8.336 1 98.25 2 ALA B CA 1
ATOM 875 C C . ALA B 1 2 ? 10.133 3.436 -6.906 1 98.25 2 ALA B C 1
ATOM 877 O O . ALA B 1 2 ? 10.57 2.309 -6.66 1 98.25 2 ALA B O 1
ATOM 878 N N . ILE B 1 3 ? 9.891 4.27 -5.977 1 98.88 3 ILE B N 1
ATOM 879 C CA . ILE B 1 3 ? 9.859 3.941 -4.559 1 98.88 3 ILE B CA 1
ATOM 880 C C . ILE B 1 3 ? 8.461 4.191 -4 1 98.88 3 ILE B C 1
ATOM 882 O O . ILE B 1 3 ? 7.859 5.238 -4.262 1 98.88 3 ILE B O 1
ATOM 886 N N . MET B 1 4 ? 7.977 3.232 -3.336 1 98.94 4 MET B N 1
ATOM 887 C CA . MET B 1 4 ? 6.68 3.352 -2.678 1 98.94 4 MET B CA 1
ATOM 888 C C . MET B 1 4 ? 6.852 3.646 -1.19 1 98.94 4 MET B C 1
ATOM 890 O O . MET B 1 4 ? 7.609 2.965 -0.501 1 98.94 4 MET B O 1
ATOM 894 N N . ARG B 1 5 ? 6.215 4.68 -0.716 1 98.88 5 ARG B N 1
ATOM 895 C CA . ARG B 1 5 ? 6.203 5.078 0.688 1 98.88 5 ARG B CA 1
ATOM 896 C C . ARG B 1 5 ? 4.793 5 1.266 1 98.88 5 ARG B C 1
ATOM 898 O O . ARG B 1 5 ? 3.846 5.531 0.68 1 98.88 5 ARG B O 1
ATOM 905 N N . LEU B 1 6 ? 4.605 4.273 2.371 1 98.94 6 LEU B N 1
ATOM 906 C CA . LEU B 1 6 ? 3.303 4.051 2.988 1 98.94 6 LEU B CA 1
ATOM 907 C C . LEU B 1 6 ? 3.256 4.652 4.391 1 98.94 6 LEU B C 1
ATOM 909 O O . LEU B 1 6 ? 4.059 4.293 5.25 1 98.94 6 LEU B O 1
ATOM 913 N N . TRP B 1 7 ? 2.33 5.484 4.613 1 98.88 7 TRP B N 1
ATOM 914 C CA . TRP B 1 7 ? 2.014 6 5.941 1 98.88 7 TRP B CA 1
ATOM 915 C C . TRP B 1 7 ? 0.672 5.461 6.43 1 98.88 7 TRP B C 1
ATOM 917 O O . TRP B 1 7 ? -0.309 5.453 5.684 1 98.88 7 TRP B O 1
ATOM 927 N N . HIS B 1 8 ? 0.635 4.961 7.605 1 98.88 8 HIS B N 1
ATOM 928 C CA . HIS B 1 8 ? -0.581 4.426 8.203 1 98.88 8 HIS B CA 1
ATOM 929 C C . HIS B 1 8 ? -0.979 5.215 9.445 1 98.88 8 HIS B C 1
ATOM 931 O O . HIS B 1 8 ? -0.124 5.578 10.258 1 98.88 8 HIS B O 1
ATOM 937 N N . GLY B 1 9 ? -2.258 5.5 9.617 1 98.75 9 GLY B N 1
ATOM 938 C CA . GLY B 1 9 ? -2.805 6.145 10.797 1 98.75 9 GLY B CA 1
ATOM 939 C C . GLY B 1 9 ? -4.188 5.641 11.172 1 98.75 9 GLY B C 1
ATOM 940 O O . GLY B 1 9 ? -4.945 5.203 10.305 1 98.75 9 GLY B O 1
ATOM 941 N N . LYS B 1 10 ? -4.504 5.66 12.461 1 98.81 10 LYS B N 1
ATOM 942 C CA . LYS B 1 10 ? -5.812 5.277 12.977 1 98.81 10 LYS B CA 1
ATOM 943 C C . LYS B 1 10 ? -6.559 6.488 13.531 1 98.81 10 LYS B C 1
ATOM 945 O O . LYS B 1 10 ? -5.992 7.277 14.289 1 98.81 10 LYS B O 1
ATOM 950 N N . VAL B 1 11 ? -7.75 6.523 13.188 1 98.81 11 VAL B N 1
ATOM 951 C CA . VAL B 1 11 ? -8.641 7.609 13.602 1 98.81 11 VAL B CA 1
ATOM 952 C C . VAL B 1 11 ? -9.945 7.031 14.141 1 98.81 11 VAL B C 1
ATOM 954 O O . VAL B 1 11 ? -10.461 6.043 13.609 1 98.81 11 VAL B O 1
ATOM 957 N N . PRO B 1 12 ? -10.484 7.637 15.297 1 98.75 12 PRO B N 1
ATOM 958 C CA . PRO B 1 12 ? -11.836 7.211 15.672 1 98.75 12 PRO B CA 1
ATOM 959 C C . PRO B 1 12 ? -12.828 7.34 14.516 1 98.75 12 PRO B C 1
ATOM 961 O O . PRO B 1 12 ? -12.805 8.328 13.781 1 98.75 12 PRO B O 1
ATOM 964 N N . ILE B 1 13 ? -13.633 6.312 14.469 1 98.62 13 ILE B N 1
ATOM 965 C CA . ILE B 1 13 ? -14.523 6.211 13.32 1 98.62 13 ILE B CA 1
ATOM 966 C C . ILE B 1 13 ? -15.375 7.477 13.219 1 98.62 13 ILE B C 1
ATOM 968 O O . ILE B 1 13 ? -15.695 7.93 12.117 1 98.62 13 ILE B O 1
ATOM 972 N N . GLU B 1 14 ? -15.672 8.094 14.297 1 98.44 14 GLU B N 1
ATOM 973 C CA . GLU B 1 14 ? -16.547 9.266 14.32 1 98.44 14 GLU B CA 1
ATOM 974 C C . GLU B 1 14 ? -15.852 10.484 13.742 1 98.44 14 GLU B C 1
ATOM 976 O O . GLU B 1 14 ? -16.5 11.477 13.398 1 98.44 14 GLU B O 1
ATOM 981 N N . LYS B 1 15 ? -14.547 10.438 13.602 1 98.69 15 LYS B N 1
ATOM 982 C CA . LYS B 1 15 ? -13.781 11.57 13.094 1 98.69 15 LYS B CA 1
ATOM 983 C C . LYS B 1 15 ? -13.258 11.297 11.688 1 98.69 15 LYS B C 1
ATOM 985 O O . LYS B 1 15 ? -12.562 12.133 11.102 1 98.69 15 LYS B O 1
ATOM 990 N N . ALA B 1 16 ? -13.562 10.203 11.148 1 98.75 16 ALA B N 1
ATOM 991 C CA . ALA B 1 16 ? -12.953 9.719 9.914 1 98.75 16 ALA B CA 1
ATOM 992 C C . ALA B 1 16 ? -13.266 10.648 8.75 1 98.75 16 ALA B C 1
ATOM 994 O O . ALA B 1 16 ? -12.375 10.992 7.965 1 98.75 16 ALA B O 1
ATOM 995 N N . ASP B 1 17 ? -14.508 11.016 8.594 1 98.62 17 ASP B N 1
ATOM 996 C CA . ASP B 1 17 ? -14.906 11.883 7.488 1 98.62 17 ASP B CA 1
ATOM 997 C C . ASP B 1 17 ? -14.188 13.234 7.559 1 98.62 17 ASP B C 1
ATOM 999 O O . ASP B 1 17 ? -13.766 13.766 6.531 1 98.62 17 ASP B O 1
ATOM 1003 N N . GLU B 1 18 ? -14.086 13.758 8.703 1 98.69 18 GLU B N 1
ATOM 1004 C CA . GLU B 1 18 ? -13.391 15.023 8.883 1 98.69 18 GLU B CA 1
ATOM 1005 C C . GLU B 1 18 ? -11.898 14.891 8.57 1 98.69 18 GLU B C 1
ATOM 1007 O O . GLU B 1 18 ? -11.297 15.797 7.992 1 98.69 18 GLU B O 1
ATOM 1012 N N . TYR B 1 19 ? -11.375 13.797 8.953 1 98.81 19 TYR B N 1
ATOM 1013 C CA . TYR B 1 19 ? -9.953 13.578 8.703 1 98.81 19 TYR B CA 1
ATOM 1014 C C . TYR B 1 19 ? -9.672 13.461 7.211 1 98.81 19 TYR B C 1
ATOM 1016 O O . TYR B 1 19 ? -8.641 13.93 6.727 1 98.81 19 TYR B O 1
ATOM 1024 N N . GLU B 1 20 ? -10.578 12.812 6.434 1 98.69 20 GLU B N 1
ATOM 1025 C CA . GLU B 1 20 ? -10.445 12.781 4.98 1 98.69 20 GLU B CA 1
ATOM 1026 C C . GLU B 1 20 ? -10.32 14.195 4.41 1 98.69 20 GLU B C 1
ATOM 1028 O O . GLU B 1 20 ? -9.422 14.469 3.611 1 98.69 20 GLU B O 1
ATOM 1033 N N . LYS B 1 21 ? -11.211 14.984 4.855 1 98.5 21 LYS B N 1
ATOM 1034 C CA . LYS B 1 21 ? -11.234 16.359 4.363 1 98.5 21 LYS B CA 1
ATOM 1035 C C . LYS B 1 21 ? -9.945 17.094 4.734 1 98.5 21 LYS B C 1
ATOM 1037 O O . LYS B 1 21 ? -9.375 17.812 3.908 1 98.5 21 LYS B O 1
ATOM 1042 N N . PHE B 1 22 ? -9.57 16.906 5.961 1 98.62 22 PHE B N 1
ATOM 1043 C CA . PHE B 1 22 ? -8.336 17.516 6.434 1 98.62 22 PHE B CA 1
ATOM 1044 C C . PHE B 1 22 ? -7.16 17.109 5.551 1 98.62 22 PHE B C 1
ATOM 1046 O O . PHE B 1 22 ? -6.383 17.969 5.121 1 98.62 22 PHE B O 1
ATOM 1053 N N . LEU B 1 23 ? -6.984 15.797 5.242 1 98.56 23 LEU B N 1
ATOM 1054 C CA . LEU B 1 23 ? -5.879 15.305 4.43 1 98.56 23 LEU B CA 1
ATOM 1055 C C . LEU B 1 23 ? -5.902 15.922 3.039 1 98.56 23 LEU B C 1
ATOM 1057 O O . LEU B 1 23 ? -4.867 16.344 2.521 1 98.56 23 LEU B O 1
ATOM 1061 N N . ILE B 1 24 ? -7.102 15.992 2.463 1 98.31 24 ILE B N 1
ATOM 1062 C CA . ILE B 1 24 ? -7.23 16.531 1.114 1 98.31 24 ILE B CA 1
ATOM 1063 C C . ILE B 1 24 ? -6.844 18.016 1.11 1 98.31 24 ILE B C 1
ATOM 1065 O O . ILE B 1 24 ? -6.113 18.469 0.228 1 98.31 24 ILE B O 1
ATOM 1069 N N . GLU B 1 25 ? -7.223 18.734 2.107 1 97.81 25 GLU B N 1
ATOM 1070 C CA . GLU B 1 25 ? -7.008 20.172 2.154 1 97.81 25 GLU B CA 1
ATOM 1071 C C . GLU B 1 25 ? -5.578 20.516 2.57 1 97.81 25 GLU B C 1
ATOM 1073 O O . GLU B 1 25 ? -5.004 21.484 2.092 1 97.81 25 GLU B O 1
ATOM 1078 N N . ARG B 1 26 ? -5.047 19.719 3.383 1 97.31 26 ARG B N 1
ATOM 1079 C CA . ARG B 1 26 ? -3.781 20.062 4.02 1 97.31 26 ARG B CA 1
ATOM 1080 C C . ARG B 1 26 ? -2.631 19.266 3.424 1 97.31 26 ARG B C 1
ATOM 1082 O O . ARG B 1 26 ? -1.605 19.828 3.037 1 97.31 26 ARG B O 1
ATOM 1089 N N . ALA B 1 27 ? -2.797 17.953 3.385 1 97.44 27 ALA B N 1
ATOM 1090 C CA . ALA B 1 27 ? -1.692 17.062 3.029 1 97.44 27 ALA B CA 1
ATOM 1091 C C . ALA B 1 27 ? -1.478 17.031 1.52 1 97.44 27 ALA B C 1
ATOM 1093 O O . ALA B 1 27 ? -0.338 17.047 1.048 1 97.44 27 ALA B O 1
ATOM 1094 N N . VAL B 1 28 ? -2.537 16.969 0.735 1 98 28 VAL B N 1
ATOM 1095 C CA . VAL B 1 28 ? -2.459 16.812 -0.712 1 98 28 VAL B CA 1
ATOM 1096 C C . VAL B 1 28 ? -1.6 17.922 -1.316 1 98 28 VAL B C 1
ATOM 1098 O O . VAL B 1 28 ? -0.663 17.641 -2.07 1 98 28 VAL B O 1
ATOM 1101 N N . PRO B 1 29 ? -1.84 19.234 -0.971 1 97.62 29 PRO B N 1
ATOM 1102 C CA . PRO B 1 29 ? -0.982 20.281 -1.531 1 97.62 29 PRO B CA 1
ATOM 1103 C C . PRO B 1 29 ? 0.489 20.094 -1.162 1 97.62 29 PRO B C 1
ATOM 1105 O O . PRO B 1 29 ? 1.373 20.391 -1.971 1 97.62 29 PRO B O 1
ATOM 1108 N N . ASP B 1 30 ? 0.767 19.641 -0.002 1 97.06 30 ASP B N 1
ATOM 1109 C CA . ASP B 1 30 ? 2.143 19.438 0.44 1 97.06 30 ASP B CA 1
ATOM 1110 C C . ASP B 1 30 ? 2.828 18.344 -0.389 1 97.06 30 ASP B C 1
ATOM 1112 O O . ASP B 1 30 ? 3.955 18.531 -0.853 1 97.06 30 ASP B O 1
ATOM 1116 N N . TYR B 1 31 ? 2.17 17.234 -0.556 1 97.81 31 TYR B N 1
ATOM 1117 C CA . TYR B 1 31 ? 2.717 16.172 -1.392 1 97.81 31 TYR B CA 1
ATOM 1118 C C . TYR B 1 31 ? 2.941 16.656 -2.818 1 97.81 31 TYR B C 1
ATOM 1120 O O . TYR B 1 31 ? 4.016 16.453 -3.389 1 97.81 31 TYR B O 1
ATOM 1128 N N . ASN B 1 32 ? 1.946 17.312 -3.359 1 97.44 32 ASN B N 1
ATOM 1129 C CA . ASN B 1 32 ? 1.961 17.703 -4.766 1 97.44 32 ASN B CA 1
ATOM 1130 C C . ASN B 1 32 ? 3.01 18.781 -5.031 1 97.44 32 ASN B C 1
ATOM 1132 O O . ASN B 1 32 ? 3.389 19.016 -6.184 1 97.44 32 ASN B O 1
ATOM 1136 N N . SER B 1 33 ? 3.467 19.438 -4.023 1 96.88 33 SER B N 1
ATOM 1137 C CA . SER B 1 33 ? 4.426 20.516 -4.195 1 96.88 33 SER B CA 1
ATOM 1138 C C . SER B 1 33 ? 5.84 19.984 -4.387 1 96.88 33 SER B C 1
ATOM 1140 O O . SER B 1 33 ? 6.754 20.734 -4.734 1 96.88 33 SER B O 1
ATOM 1142 N N . VAL B 1 34 ? 6.023 18.734 -4.176 1 97.75 34 VAL B N 1
ATOM 1143 C CA . VAL B 1 34 ? 7.359 18.141 -4.227 1 97.75 34 VAL B CA 1
ATOM 1144 C C . VAL B 1 34 ? 7.605 17.531 -5.605 1 97.75 34 VAL B C 1
ATOM 1146 O O . VAL B 1 34 ? 6.895 16.625 -6.02 1 97.75 34 VAL B O 1
ATOM 1149 N N . ASP B 1 35 ? 8.656 18 -6.211 1 97.62 35 ASP B N 1
ATOM 1150 C CA . ASP B 1 35 ? 9.062 17.375 -7.473 1 97.62 35 ASP B CA 1
ATOM 1151 C C . ASP B 1 35 ? 9.484 15.93 -7.27 1 97.62 35 ASP B C 1
ATOM 1153 O O . ASP B 1 35 ? 10.203 15.617 -6.316 1 97.62 35 ASP B O 1
ATOM 1157 N N . GLY B 1 36 ? 8.984 15.086 -8.148 1 98.31 36 GLY B N 1
ATOM 1158 C CA . GLY B 1 36 ? 9.383 13.695 -8.078 1 98.31 36 GLY B CA 1
ATOM 1159 C C . GLY B 1 36 ? 8.273 12.773 -7.598 1 98.31 36 GLY B C 1
ATOM 1160 O O . GLY B 1 36 ? 8.422 11.547 -7.629 1 98.31 36 GLY B O 1
ATOM 1161 N N . LEU B 1 37 ? 7.195 13.406 -7.07 1 98.69 37 LEU B N 1
ATOM 1162 C CA . LEU B 1 37 ? 6.012 12.609 -6.777 1 98.69 37 LEU B CA 1
ATOM 1163 C C . LEU B 1 37 ? 5.367 12.102 -8.062 1 98.69 37 LEU B C 1
ATOM 1165 O O . LEU B 1 37 ? 4.953 12.898 -8.914 1 98.69 37 LEU B O 1
ATOM 1169 N N . LEU B 1 38 ? 5.25 10.82 -8.195 1 98.56 38 LEU B N 1
ATOM 1170 C CA . LEU B 1 38 ? 4.715 10.219 -9.406 1 98.56 38 LEU B CA 1
ATOM 1171 C C . LEU B 1 38 ? 3.23 9.906 -9.25 1 98.56 38 LEU B C 1
ATOM 1173 O O . LEU B 1 38 ? 2.467 10 -10.211 1 98.56 38 LEU B O 1
ATOM 1177 N N . LYS B 1 39 ? 2.82 9.5 -8.078 1 98.62 39 LYS B N 1
ATOM 1178 C CA . LYS B 1 39 ? 1.438 9.117 -7.809 1 98.62 39 LYS B CA 1
ATOM 1179 C C . LYS B 1 39 ? 1.125 9.203 -6.32 1 98.62 39 LYS B C 1
ATOM 1181 O O . LYS B 1 39 ? 2.006 9 -5.48 1 98.62 39 LYS B O 1
ATOM 1186 N N . LEU B 1 40 ? -0.004 9.555 -5.984 1 98.5 40 LEU B N 1
ATOM 1187 C CA . LEU B 1 40 ? -0.503 9.578 -4.613 1 98.5 40 LEU B CA 1
ATOM 1188 C C . LEU B 1 40 ? -1.877 8.922 -4.523 1 98.5 40 LEU B C 1
ATOM 1190 O O . LEU B 1 40 ? -2.773 9.242 -5.309 1 98.5 40 LEU B O 1
ATOM 1194 N N . TYR B 1 41 ? -2.074 7.918 -3.625 1 98.81 41 TYR B N 1
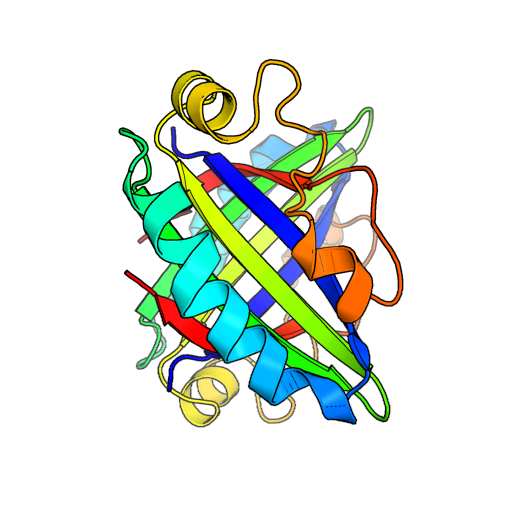ATOM 1195 C CA . TYR B 1 41 ? -3.355 7.352 -3.225 1 98.81 41 TYR B CA 1
ATOM 1196 C C . TYR B 1 41 ? -3.619 7.59 -1.742 1 98.81 41 TYR B C 1
ATOM 1198 O O . TYR B 1 41 ? -2.881 7.098 -0.887 1 98.81 41 TYR B O 1
ATOM 1206 N N . PHE B 1 42 ? -4.684 8.305 -1.443 1 98.88 42 PHE B N 1
ATOM 1207 C CA . PHE B 1 42 ? -5.199 8.344 -0.081 1 98.88 42 PHE B CA 1
ATOM 1208 C C . PHE B 1 42 ? -6.363 7.375 0.084 1 98.88 42 PHE B C 1
ATOM 1210 O O . PHE B 1 42 ? -7.355 7.461 -0.643 1 98.88 42 PHE B O 1
ATOM 1217 N N . THR B 1 43 ? -6.164 6.43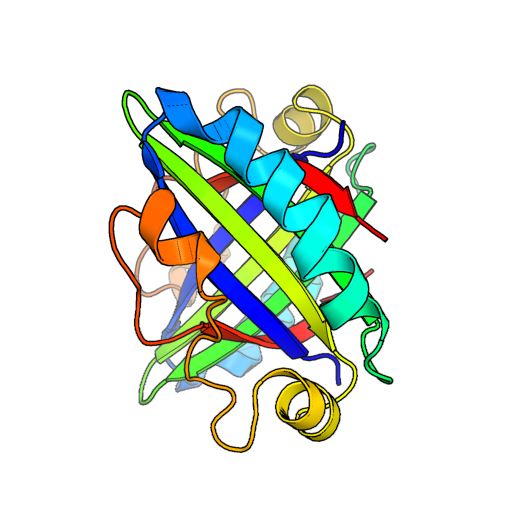8 1.039 1 98.94 43 THR B N 1
ATOM 1218 C CA . THR B 1 43 ? -7.141 5.363 1.167 1 98.94 43 THR B CA 1
ATOM 1219 C C . THR B 1 43 ? -7.625 5.238 2.609 1 98.94 43 THR B C 1
ATOM 1221 O O . THR B 1 43 ? -7 5.777 3.527 1 98.94 43 THR B O 1
ATOM 1224 N N . ARG B 1 44 ? -8.781 4.578 2.727 1 98.81 44 ARG B N 1
ATOM 1225 C CA . ARG B 1 44 ? -9.398 4.406 4.039 1 98.81 44 ARG B CA 1
ATOM 1226 C C . ARG B 1 44 ? -10.094 3.053 4.145 1 98.81 44 ARG B C 1
ATOM 1228 O O . ARG B 1 44 ? -10.664 2.561 3.17 1 98.81 44 ARG B O 1
ATOM 1235 N N . LYS B 1 45 ? -9.961 2.416 5.27 1 98.81 45 LYS B N 1
ATOM 1236 C CA . LYS B 1 45 ? -10.672 1.199 5.648 1 98.81 45 LYS B CA 1
ATOM 1237 C C . LYS B 1 45 ? -11.344 1.353 7.008 1 98.81 45 LYS B C 1
ATOM 1239 O O . LYS B 1 45 ? -10.664 1.579 8.016 1 98.81 45 LYS B O 1
ATOM 1244 N N . ASP B 1 46 ? -12.672 1.229 7.027 1 98.44 46 ASP B N 1
ATOM 1245 C CA . ASP B 1 46 ? -13.406 1.298 8.289 1 98.44 46 ASP B CA 1
ATOM 1246 C C . ASP B 1 46 ? -13.484 -0.076 8.953 1 98.44 46 ASP B C 1
ATOM 1248 O O . ASP B 1 46 ? -13.891 -1.053 8.32 1 98.44 46 ASP B O 1
ATOM 1252 N N . GLU B 1 47 ? -13.031 -0.139 10.18 1 97.25 47 GLU B N 1
ATOM 1253 C CA . GLU B 1 47 ? -13.094 -1.361 10.977 1 97.25 47 GLU B CA 1
ATOM 1254 C C . GLU B 1 47 ? -13.656 -1.088 12.359 1 97.25 47 GLU B C 1
ATOM 1256 O O . GLU B 1 47 ? -12.922 -0.693 13.273 1 97.25 47 GLU B O 1
ATOM 1261 N N . ASP B 1 48 ? -14.922 -1.417 12.562 1 95.94 48 ASP B N 1
ATOM 1262 C CA . ASP B 1 48 ? -15.617 -1.256 13.836 1 95.94 48 ASP B CA 1
ATOM 1263 C C . ASP B 1 48 ? -15.562 0.194 14.312 1 95.94 48 ASP B C 1
ATOM 1265 O O . ASP B 1 48 ? -16.156 1.079 13.695 1 95.94 48 ASP B O 1
ATOM 1269 N N . THR B 1 49 ? -14.695 0.514 15.344 1 97.94 49 THR B N 1
ATOM 1270 C CA . THR B 1 49 ? -14.703 1.847 15.938 1 97.94 49 THR B CA 1
ATOM 1271 C C . THR B 1 49 ? -13.508 2.662 15.453 1 97.94 49 THR B C 1
ATOM 1273 O O . THR B 1 49 ? -13.258 3.758 15.953 1 97.94 49 THR B O 1
ATOM 1276 N N . VAL B 1 50 ? -12.805 2.031 14.516 1 98.69 50 VAL B N 1
ATOM 1277 C CA . VAL B 1 50 ? -11.578 2.674 14.062 1 98.69 50 VAL B CA 1
ATOM 1278 C C . VAL B 1 50 ? -11.555 2.73 12.539 1 98.69 50 VAL B C 1
ATOM 1280 O O . VAL B 1 50 ? -11.953 1.778 11.867 1 98.69 50 VAL B O 1
ATOM 1283 N N . ALA B 1 51 ? -11.117 3.875 12.023 1 98.81 51 ALA B N 1
ATOM 1284 C CA . ALA B 1 51 ? -10.797 3.998 10.609 1 98.81 51 ALA B CA 1
ATOM 1285 C C . ALA B 1 51 ? -9.289 3.977 10.375 1 98.81 51 ALA B C 1
ATOM 1287 O O . ALA B 1 51 ? -8.539 4.707 11.039 1 98.81 51 ALA B O 1
ATOM 1288 N N . HIS B 1 52 ? -8.906 3.111 9.516 1 98.88 52 HIS B N 1
ATOM 1289 C CA . HIS B 1 52 ? -7.508 3.045 9.102 1 98.88 52 HIS B CA 1
ATOM 1290 C C . HIS B 1 52 ? -7.27 3.863 7.84 1 98.88 52 HIS B C 1
ATOM 1292 O O . HIS B 1 52 ? -7.977 3.695 6.844 1 98.88 52 HIS B O 1
ATOM 1298 N N . PHE B 1 53 ? -6.336 4.766 7.949 1 98.94 53 PHE B N 1
ATOM 1299 C CA . PHE B 1 53 ? -5.883 5.508 6.781 1 98.94 53 PHE B CA 1
ATOM 1300 C C . PHE B 1 53 ? -4.52 5.008 6.316 1 98.94 53 PHE B C 1
ATOM 1302 O O . PHE B 1 53 ? -3.629 4.77 7.133 1 98.94 53 PHE B O 1
ATOM 1309 N N . LEU B 1 54 ? -4.418 4.785 5.035 1 98.94 54 LEU B N 1
ATOM 1310 C CA . LEU B 1 54 ? -3.166 4.406 4.387 1 98.94 54 LEU B CA 1
ATOM 1311 C C . LEU B 1 54 ? -2.854 5.34 3.223 1 98.94 54 LEU B C 1
ATOM 1313 O O . LEU B 1 54 ? -3.572 5.348 2.219 1 98.94 54 LEU B O 1
ATOM 1317 N N . LEU B 1 55 ? -1.877 6.156 3.393 1 98.88 55 LEU B N 1
ATOM 1318 C CA . LEU B 1 55 ? -1.385 6.992 2.303 1 98.88 55 LEU B CA 1
ATOM 1319 C C . LEU B 1 55 ? -0.268 6.289 1.54 1 98.88 55 LEU B C 1
ATOM 1321 O O . LEU B 1 55 ? 0.767 5.949 2.119 1 98.88 55 LEU B O 1
ATOM 1325 N N . VAL B 1 56 ? -0.554 6.074 0.315 1 98.94 56 VAL B N 1
ATOM 1326 C CA . VAL B 1 56 ? 0.386 5.383 -0.56 1 98.94 56 VAL B CA 1
ATOM 1327 C C . VAL B 1 56 ? 0.903 6.344 -1.627 1 98.94 56 VAL B C 1
ATOM 1329 O O . VAL B 1 56 ? 0.134 6.828 -2.461 1 98.94 56 VAL B O 1
ATOM 1332 N N . THR B 1 57 ? 2.203 6.598 -1.602 1 98.88 57 THR B N 1
ATOM 1333 C CA . THR B 1 57 ? 2.797 7.52 -2.562 1 98.88 57 THR B CA 1
ATOM 1334 C C . THR B 1 57 ? 3.932 6.844 -3.328 1 98.88 57 THR B C 1
ATOM 1336 O O . THR B 1 57 ? 4.652 6.008 -2.775 1 98.88 57 THR B O 1
ATOM 1339 N N . ILE B 1 58 ? 4.027 7.152 -4.574 1 98.94 58 ILE B N 1
ATOM 1340 C CA . ILE B 1 58 ? 5.082 6.66 -5.453 1 98.94 58 ILE B CA 1
ATOM 1341 C C . ILE B 1 58 ? 6.008 7.809 -5.844 1 98.94 58 ILE B C 1
ATOM 1343 O O . ILE B 1 58 ? 5.547 8.867 -6.273 1 98.94 58 ILE B O 1
ATOM 1347 N N . TRP B 1 59 ? 7.258 7.57 -5.691 1 98.81 59 TRP B N 1
ATOM 1348 C CA . TRP B 1 59 ? 8.273 8.602 -5.898 1 98.81 59 TRP B CA 1
ATOM 1349 C C . TRP B 1 59 ? 9.32 8.133 -6.902 1 98.81 59 TRP B C 1
ATOM 1351 O O . TRP B 1 59 ? 9.594 6.934 -7.008 1 98.81 59 TRP B O 1
ATOM 1361 N N . ASP B 1 60 ? 9.961 9.102 -7.523 1 98.69 60 ASP B N 1
ATOM 1362 C CA . ASP B 1 60 ? 10.938 8.758 -8.547 1 98.69 60 ASP B CA 1
ATOM 1363 C C . ASP B 1 60 ? 12.305 8.469 -7.93 1 98.69 60 ASP B C 1
ATOM 1365 O O . ASP B 1 60 ? 13.172 7.879 -8.578 1 98.69 60 ASP B O 1
ATOM 1369 N N . SER B 1 61 ? 12.5 8.984 -6.668 1 98.25 61 SER B N 1
ATOM 1370 C CA . SER B 1 61 ? 13.797 8.797 -6.027 1 98.25 61 SER B CA 1
ATOM 1371 C C . SER B 1 61 ? 13.703 8.977 -4.516 1 98.25 61 SER B C 1
ATOM 1373 O O . SER B 1 61 ? 12.75 9.578 -4.02 1 98.25 61 SER B O 1
ATOM 1375 N N . MET B 1 62 ? 14.773 8.445 -3.867 1 98 62 MET B N 1
ATOM 1376 C CA . MET B 1 62 ? 14.875 8.688 -2.43 1 98 62 MET B CA 1
ATOM 1377 C C . MET B 1 62 ? 15.125 10.164 -2.139 1 98 62 MET B C 1
ATOM 1379 O O . MET B 1 62 ? 14.648 10.688 -1.133 1 98 62 MET B O 1
ATOM 1383 N N . GLU B 1 63 ? 15.828 10.852 -3.062 1 97.88 63 GLU B N 1
ATOM 1384 C CA . GLU B 1 63 ? 16.078 12.281 -2.91 1 97.88 63 GLU B CA 1
ATOM 1385 C C . GLU B 1 63 ? 14.766 13.062 -2.904 1 97.88 63 GLU B C 1
ATOM 1387 O O . GLU B 1 63 ? 14.594 14 -2.115 1 97.88 63 GLU B O 1
ATOM 1392 N N . SER B 1 64 ? 13.852 12.703 -3.732 1 98.31 64 SER B N 1
ATOM 1393 C CA . SER B 1 64 ? 12.555 13.367 -3.771 1 98.31 64 SER B CA 1
ATOM 1394 C C . SER B 1 64 ? 11.773 13.141 -2.479 1 98.31 64 SER B C 1
ATOM 1396 O O . SER B 1 64 ? 11.148 14.062 -1.956 1 98.31 64 SER B O 1
ATOM 1398 N N . ILE B 1 65 ? 11.852 11.875 -1.954 1 98.44 65 ILE B N 1
ATOM 1399 C CA . ILE B 1 65 ? 11.172 11.578 -0.696 1 98.44 65 ILE B CA 1
ATOM 1400 C C . ILE B 1 65 ? 11.75 12.445 0.419 1 98.44 65 ILE B C 1
ATOM 1402 O O . ILE B 1 65 ? 11.016 12.961 1.263 1 98.44 65 ILE B O 1
ATOM 1406 N N . LYS B 1 66 ? 13.055 12.609 0.414 1 98.12 66 LYS B N 1
ATOM 1407 C CA . LYS B 1 66 ? 13.711 13.391 1.455 1 98.12 66 LYS B CA 1
ATOM 1408 C C . LYS B 1 66 ? 13.289 14.859 1.389 1 98.12 66 LYS B C 1
ATOM 1410 O O . LYS B 1 66 ? 13.203 15.531 2.418 1 98.12 66 LYS B O 1
ATOM 1415 N N . LYS B 1 67 ? 13.031 15.391 0.19 1 97.69 67 LYS B N 1
ATOM 1416 C CA . LYS B 1 67 ? 12.516 16.75 0.052 1 97.69 67 LYS B CA 1
ATOM 1417 C C . LYS B 1 67 ? 11.172 16.891 0.759 1 97.69 67 LYS B C 1
ATOM 1419 O O . LYS B 1 67 ? 10.859 17.953 1.299 1 97.69 67 LYS B O 1
ATOM 1424 N N . PHE B 1 68 ? 10.469 15.844 0.771 1 97.94 68 PHE B N 1
ATOM 1425 C CA . PHE B 1 68 ? 9.148 15.836 1.385 1 97.94 68 PHE B CA 1
ATOM 1426 C C . PHE B 1 68 ? 9.25 15.578 2.883 1 97.94 68 PHE B C 1
ATOM 1428 O O . PHE B 1 68 ? 8.719 16.344 3.689 1 97.94 68 PHE B O 1
ATOM 1435 N N . ALA B 1 69 ? 9.938 14.539 3.256 1 96.88 69 ALA B N 1
ATOM 1436 C CA . ALA B 1 69 ? 9.844 13.984 4.605 1 96.88 69 ALA B CA 1
ATOM 1437 C C . ALA B 1 69 ? 11.07 14.344 5.434 1 96.88 69 ALA B C 1
ATOM 1439 O O . ALA B 1 69 ? 11.133 14.047 6.629 1 96.88 69 ALA B O 1
ATOM 1440 N N . GLY B 1 70 ? 12.047 14.938 4.781 1 96.75 70 GLY B N 1
ATOM 1441 C CA . GLY B 1 70 ? 13.266 15.273 5.504 1 96.75 70 GLY B CA 1
ATOM 1442 C C . GLY B 1 70 ? 14.375 14.258 5.312 1 96.75 70 GLY B C 1
ATOM 1443 O O . GLY B 1 70 ? 14.234 13.32 4.523 1 96.75 70 GLY B O 1
ATOM 1444 N N . GLU B 1 71 ? 15.43 14.367 6.09 1 97.06 71 GLU B N 1
ATOM 1445 C CA . GLU B 1 71 ? 16.656 13.609 5.895 1 97.06 71 GLU B CA 1
ATOM 1446 C C . GLU B 1 71 ? 16.5 12.156 6.336 1 97.06 71 GLU B C 1
ATOM 1448 O O . GLU B 1 71 ? 17.281 11.289 5.953 1 97.06 71 GLU B O 1
ATOM 1453 N N . ASN B 1 72 ? 15.586 11.891 7.215 1 97.69 72 ASN B N 1
ATOM 1454 C CA . ASN B 1 72 ? 15.25 10.539 7.648 1 97.69 72 ASN B CA 1
ATOM 1455 C C . ASN B 1 72 ? 13.891 10.094 7.113 1 97.69 72 ASN B C 1
ATOM 1457 O O . ASN B 1 72 ? 12.914 10.062 7.855 1 97.69 72 ASN B O 1
ATOM 1461 N N . PRO B 1 73 ? 13.891 9.656 5.852 1 97.5 73 PRO B N 1
ATOM 1462 C CA . PRO B 1 73 ? 12.609 9.461 5.164 1 97.5 73 PRO B CA 1
ATOM 1463 C C . PRO B 1 73 ? 11.789 8.32 5.754 1 97.5 73 PRO B C 1
ATOM 1465 O O . PRO B 1 73 ? 10.609 8.172 5.43 1 97.5 73 PRO B O 1
ATOM 1468 N N . GLU B 1 74 ? 12.375 7.496 6.617 1 97.69 74 GLU B N 1
ATOM 1469 C CA . GLU B 1 74 ? 11.656 6.402 7.27 1 97.69 74 GLU B CA 1
ATOM 1470 C C . GLU B 1 74 ? 10.805 6.914 8.43 1 97.69 74 GLU B C 1
ATOM 1472 O O . GLU B 1 74 ? 9.938 6.199 8.93 1 97.69 74 GLU B O 1
ATOM 1477 N N . ILE B 1 75 ? 11.125 8.117 8.883 1 98.19 75 ILE B N 1
ATOM 1478 C CA . ILE B 1 75 ? 10.367 8.695 9.984 1 98.19 75 ILE B CA 1
ATOM 1479 C C . ILE B 1 75 ? 9.086 9.336 9.445 1 98.19 75 ILE B C 1
ATOM 1481 O O . ILE B 1 75 ? 9.125 10.062 8.445 1 98.19 75 ILE B O 1
ATOM 1485 N N . ALA B 1 76 ? 7.992 9.055 10.094 1 98.38 76 ALA B N 1
ATOM 1486 C CA . ALA B 1 76 ? 6.699 9.594 9.672 1 98.38 76 ALA B CA 1
ATOM 1487 C C . ALA B 1 76 ? 6.652 11.109 9.852 1 98.38 76 ALA B C 1
ATOM 1489 O O . ALA B 1 76 ? 7.176 11.641 10.828 1 98.38 76 ALA B O 1
ATOM 1490 N N . LYS B 1 77 ? 6.07 11.758 8.875 1 97.12 77 LYS B N 1
ATOM 1491 C CA . LYS B 1 77 ? 5.801 13.188 8.93 1 97.12 77 LYS B CA 1
ATOM 1492 C C . LYS B 1 77 ? 4.379 13.461 9.414 1 97.12 77 LYS B C 1
ATOM 1494 O O . LYS B 1 77 ? 3.422 12.883 8.898 1 97.12 77 LYS B O 1
ATOM 1499 N N . TYR B 1 78 ? 4.254 14.305 10.383 1 98.06 78 TYR B N 1
ATOM 1500 C CA . TYR B 1 78 ? 2.945 14.641 10.93 1 98.06 78 TYR B CA 1
ATOM 1501 C C . TYR B 1 78 ? 2.709 16.141 10.891 1 98.06 78 TYR B C 1
ATOM 1503 O O . TYR B 1 78 ? 3.658 16.938 10.961 1 98.06 78 TYR B O 1
ATOM 1511 N N . TYR B 1 79 ? 1.428 16.5 10.711 1 97.75 79 TYR B N 1
ATOM 1512 C CA . TYR B 1 79 ? 0.967 17.891 10.859 1 97.75 79 TYR B CA 1
ATOM 1513 C C . TYR B 1 79 ? 0.475 18.141 12.281 1 97.75 79 TYR B C 1
ATOM 1515 O O . TYR B 1 79 ? 0.018 17.219 12.961 1 97.75 79 TYR B O 1
ATOM 1523 N N . PRO B 1 80 ? 0.515 19.359 12.75 1 97.38 80 PRO B N 1
ATOM 1524 C CA . PRO B 1 80 ? -0.009 19.656 14.078 1 97.38 80 PRO B CA 1
ATOM 1525 C C . PRO B 1 80 ? -1.458 19.219 14.258 1 97.38 80 PRO B C 1
ATOM 1527 O O . PRO B 1 80 ? -1.824 18.719 15.328 1 97.38 80 PRO B O 1
ATOM 1530 N N . GLU B 1 81 ? -2.283 19.375 13.281 1 97.94 81 GLU B N 1
ATOM 1531 C CA . GLU B 1 81 ? -3.703 19.031 13.32 1 97.94 81 GLU B CA 1
ATOM 1532 C C . GLU B 1 81 ? -3.916 17.547 13.555 1 97.94 81 GLU B C 1
ATOM 1534 O O . GLU B 1 81 ? -4.988 17.125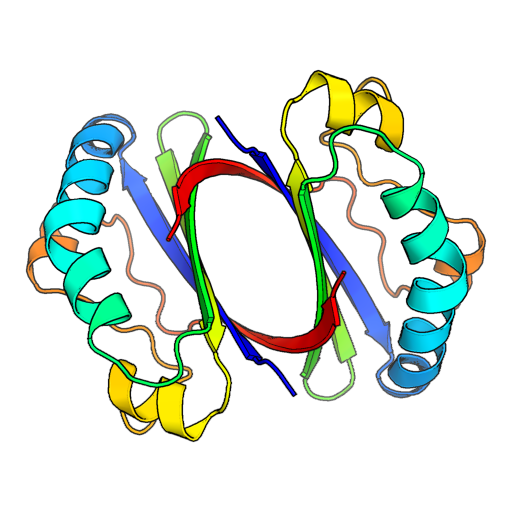 14 1 97.94 81 GLU B O 1
ATOM 1539 N N . ASP B 1 82 ? -2.855 16.703 13.25 1 98.31 82 ASP B N 1
ATOM 1540 C CA . ASP B 1 82 ? -2.975 15.25 13.422 1 98.31 82 ASP B CA 1
ATOM 1541 C C . ASP B 1 82 ? -3.283 14.891 14.867 1 98.31 82 ASP B C 1
ATOM 1543 O O . ASP B 1 82 ? -3.936 13.875 15.141 1 98.31 82 ASP B O 1
ATOM 1547 N N . ASP B 1 83 ? -2.924 15.711 15.828 1 97.88 83 ASP B N 1
ATOM 1548 C CA . ASP B 1 83 ? -3.125 15.477 17.25 1 97.88 83 ASP B CA 1
ATOM 1549 C C . ASP B 1 83 ? -4.613 15.43 17.594 1 97.88 83 ASP B C 1
ATOM 1551 O O . ASP B 1 83 ? -5.008 14.781 18.562 1 97.88 83 ASP B O 1
ATOM 1555 N N . GLU B 1 84 ? -5.387 16 16.828 1 97.75 84 GLU B N 1
ATOM 1556 C CA . GLU B 1 84 ? -6.828 16.047 17.062 1 97.75 84 GLU B CA 1
ATOM 1557 C C . GLU B 1 84 ? -7.523 14.805 16.531 1 97.75 84 GLU B C 1
ATOM 1559 O O . GLU B 1 84 ? -8.672 14.523 16.875 1 97.75 84 GLU B O 1
ATOM 1564 N N . PHE B 1 85 ? -6.848 14.07 15.688 1 98.69 85 PHE B N 1
ATOM 1565 C CA . PHE B 1 85 ? -7.543 13.023 14.945 1 98.69 85 PHE B CA 1
ATOM 1566 C C . PHE B 1 85 ? -6.969 11.656 15.281 1 98.69 85 PHE B C 1
ATOM 1568 O O . PHE B 1 85 ? -7.719 10.688 15.469 1 98.69 85 PHE B O 1
ATOM 1575 N N . LEU B 1 86 ? -5.645 11.562 15.344 1 98.75 86 LEU B N 1
ATOM 1576 C CA . LEU B 1 86 ? -4.98 10.266 15.359 1 98.75 86 LEU B CA 1
ATOM 1577 C C . LEU B 1 86 ? -5.023 9.648 16.75 1 98.75 86 LEU B C 1
ATOM 1579 O O . LEU B 1 86 ? -4.762 10.328 17.75 1 98.75 86 LEU B O 1
ATOM 1583 N N . LEU B 1 87 ? -5.316 8.398 16.797 1 98.56 87 LEU B N 1
ATOM 1584 C CA . LEU B 1 87 ? -5.289 7.641 18.031 1 98.56 87 LEU B CA 1
ATOM 1585 C C . LEU B 1 87 ? -3.852 7.363 18.469 1 98.56 87 LEU B C 1
ATOM 1587 O O . LEU B 1 87 ? -3.576 7.199 19.656 1 98.56 87 LEU B O 1
ATOM 1591 N N . GLU B 1 88 ? -3.004 7.203 17.578 1 97.88 88 GLU B N 1
ATOM 1592 C CA . GLU B 1 88 ? -1.575 6.965 17.75 1 97.88 88 GLU B CA 1
ATOM 1593 C C . GLU B 1 88 ? -0.767 7.512 16.578 1 97.88 88 GLU B C 1
ATOM 1595 O O . GLU B 1 88 ? -1.286 7.645 15.469 1 97.88 88 GLU B O 1
ATOM 1600 N N . LYS B 1 89 ? 0.439 7.785 16.922 1 98.06 89 LYS B N 1
ATOM 1601 C CA . LYS B 1 89 ? 1.375 8.234 15.898 1 98.06 89 LYS B CA 1
ATOM 1602 C C . LYS B 1 89 ? 2.512 7.234 15.711 1 98.06 89 LYS B C 1
ATOM 1604 O O . LYS B 1 89 ? 3.465 7.219 16.5 1 98.06 89 LYS B O 1
ATOM 1609 N N . GLU B 1 90 ? 2.363 6.449 14.664 1 98 90 GLU B N 1
ATOM 1610 C CA . GLU B 1 90 ? 3.412 5.48 14.367 1 98 90 GLU B CA 1
ATOM 1611 C C . GLU B 1 90 ? 4.711 6.176 13.977 1 98 90 GLU B C 1
ATOM 1613 O O . GLU B 1 90 ? 4.711 7.074 13.133 1 98 90 GLU B O 1
ATOM 1618 N N . LYS B 1 91 ? 5.773 5.754 14.477 1 98.19 91 LYS B N 1
ATOM 1619 C CA . LYS B 1 91 ? 7.047 6.449 14.32 1 98.19 91 LYS B CA 1
ATOM 1620 C C . LYS B 1 91 ? 7.59 6.281 12.898 1 98.19 91 LYS B C 1
ATOM 1622 O O . LYS B 1 91 ? 8.172 7.207 12.336 1 98.19 91 LYS B O 1
ATOM 1627 N N . TYR B 1 92 ? 7.402 5.066 12.336 1 98.56 92 TYR B N 1
ATOM 1628 C CA . TYR B 1 92 ? 8.055 4.766 11.07 1 98.56 92 TYR B CA 1
ATOM 1629 C C . TYR B 1 92 ? 7.023 4.539 9.969 1 98.56 92 TYR B C 1
ATOM 1631 O O . TYR B 1 92 ? 5.953 3.977 10.219 1 98.56 92 TYR B O 1
ATOM 1639 N N . VAL B 1 93 ? 7.402 5.012 8.789 1 98.75 93 VAL B N 1
ATOM 1640 C CA . VAL B 1 93 ? 6.68 4.648 7.578 1 98.75 93 VAL B CA 1
ATOM 1641 C C . VAL B 1 93 ? 7.305 3.398 6.957 1 98.75 93 VAL B C 1
ATOM 1643 O O . VAL B 1 93 ? 8.336 2.918 7.426 1 98.75 93 VAL B O 1
ATOM 1646 N N . SER B 1 94 ? 6.613 2.812 6.043 1 98.69 94 SER B N 1
ATOM 1647 C CA . SER B 1 94 ? 7.195 1.718 5.273 1 98.69 94 SER B CA 1
ATOM 1648 C C . SER B 1 94 ? 7.633 2.188 3.891 1 98.69 94 SER B C 1
ATOM 1650 O O . SER B 1 94 ? 6.93 2.963 3.24 1 98.69 94 SER B O 1
ATOM 1652 N N . ILE B 1 95 ? 8.766 1.719 3.461 1 98.81 95 ILE B N 1
ATOM 1653 C CA . ILE B 1 95 ? 9.305 2.076 2.154 1 98.81 95 ILE B CA 1
ATOM 1654 C C . ILE B 1 95 ? 9.664 0.811 1.377 1 98.81 95 ILE B C 1
ATOM 1656 O O . ILE B 1 95 ? 10.328 -0.083 1.904 1 98.81 95 ILE B O 1
ATOM 1660 N N . TYR B 1 96 ? 9.148 0.72 0.194 1 98.88 96 TYR B N 1
ATOM 1661 C CA . TYR B 1 96 ? 9.375 -0.408 -0.702 1 98.88 96 TYR B CA 1
ATOM 1662 C C . TYR B 1 96 ? 9.945 0.06 -2.035 1 98.88 96 TYR B C 1
ATOM 1664 O O . TYR B 1 96 ? 9.633 1.159 -2.498 1 98.88 96 TYR B O 1
ATOM 1672 N N . HIS B 1 97 ? 10.742 -0.793 -2.678 1 98.62 97 HIS B N 1
ATOM 1673 C CA . HIS B 1 97 ? 11.141 -0.592 -4.066 1 98.62 97 HIS B CA 1
ATOM 1674 C C . HIS B 1 97 ? 10.133 -1.209 -5.023 1 98.62 97 HIS B C 1
ATOM 1676 O O . HIS B 1 97 ? 9.703 -2.352 -4.836 1 98.62 97 HIS B O 1
ATOM 1682 N N . VAL B 1 98 ? 9.734 -0.409 -6.012 1 98.88 98 VAL B N 1
ATOM 1683 C CA . VAL B 1 98 ? 8.836 -0.928 -7.035 1 98.88 98 VAL B CA 1
ATOM 1684 C C . VAL B 1 98 ? 9.633 -1.664 -8.102 1 98.88 98 VAL B C 1
ATOM 1686 O O . VAL B 1 98 ? 10.445 -1.057 -8.812 1 98.88 98 VAL B O 1
ATOM 1689 N N . PHE B 1 99 ? 9.336 -2.969 -8.227 1 98.69 99 PHE B N 1
ATOM 1690 C CA . PHE B 1 99 ? 10.141 -3.68 -9.219 1 98.69 99 PHE B CA 1
ATOM 1691 C C . PHE B 1 99 ? 9.312 -4.031 -10.445 1 98.69 99 PHE B C 1
ATOM 1693 O O . PHE B 1 99 ? 9.844 -4.5 -11.453 1 98.69 99 PHE B O 1
ATOM 1700 N N . TYR B 1 100 ? 8.039 -3.807 -10.391 1 98.56 100 TYR B N 1
ATOM 1701 C CA . TYR B 1 100 ? 7.168 -3.957 -11.547 1 98.56 100 TYR B CA 1
ATOM 1702 C C . TYR B 1 100 ? 5.926 -3.082 -11.406 1 98.56 100 TYR B C 1
ATOM 1704 O O . TYR B 1 100 ? 5.375 -2.943 -10.312 1 98.56 100 TYR B O 1
ATOM 1712 N N . GLU B 1 101 ? 5.484 -2.428 -12.43 1 98.12 101 GLU B N 1
ATOM 1713 C CA . GLU B 1 101 ? 4.191 -1.756 -12.516 1 98.12 101 GLU B CA 1
ATOM 1714 C C . GLU B 1 101 ? 3.652 -1.768 -13.945 1 98.12 101 GLU B C 1
ATOM 1716 O O . GLU B 1 101 ? 4.426 -1.815 -14.898 1 98.12 101 GLU B O 1
ATOM 1721 N N . ASN B 1 102 ? 2.414 -1.838 -14.102 1 95.56 102 ASN B N 1
ATOM 1722 C CA . ASN B 1 102 ? 1.835 -1.787 -15.438 1 95.56 102 ASN B CA 1
ATOM 1723 C C . ASN B 1 102 ? 1.447 -0.363 -15.828 1 95.56 102 ASN B C 1
ATOM 1725 O O . ASN B 1 102 ? 1.298 0.502 -14.961 1 95.56 102 ASN B O 1
#

pLDDT: mean 98.14, std 1.36, range [86.25, 98.94]

Foldseek 3Di:
DKKKKKDKFKFFPVCVVVVVVVCVVPVVVLLVVFPFWDDWDWDWDDDDGIIMIMIITIGRDPVSCCVRCNPPSQADDDDPCVVVTTPDDDGGIDMDDDPDDD/DKKKKKDKFKFFPVCVVVVVVVCVVPVVVLLVVFPFWDDWDWDWDDDDGMIMIMIITIGRDPVSCCVRCNPPSQADDDDPCVVVTTPDDDGGIDMDDDPDDD

Organism: NCBI:txid2866384